Protein AF-A0A522F4Y1-F1 (afdb_monomer)

Structure (mmCIF, N/CA/C/O backbone):
data_AF-A0A522F4Y1-F1
#
_entry.id   AF-A0A522F4Y1-F1
#
loop_
_atom_site.group_PDB
_atom_site.id
_atom_site.type_symbol
_atom_site.label_atom_id
_atom_site.label_alt_id
_atom_site.label_comp_id
_atom_site.label_asym_id
_atom_site.label_entity_id
_atom_site.label_seq_id
_atom_site.pdbx_PDB_ins_code
_atom_site.Cartn_x
_atom_site.Cartn_y
_atom_site.Cartn_z
_atom_site.occupancy
_atom_site.B_iso_or_equiv
_atom_site.auth_seq_id
_atom_site.auth_comp_id
_atom_site.auth_asym_id
_atom_site.auth_atom_id
_atom_site.pdbx_PDB_model_num
ATOM 1 N N . MET A 1 1 ? -51.284 17.583 -14.876 1.00 43.84 1 MET A N 1
ATOM 2 C CA . MET A 1 1 ? -50.987 17.024 -13.543 1.00 43.84 1 MET A CA 1
ATOM 3 C C . MET A 1 1 ? -50.313 15.686 -13.760 1.00 43.84 1 MET A C 1
ATOM 5 O O . MET A 1 1 ? -50.975 14.769 -14.215 1.00 43.84 1 MET A O 1
ATOM 9 N N . SER A 1 2 ? -49.008 15.604 -13.528 1.00 35.22 2 SER A N 1
ATOM 10 C CA . SER A 1 2 ? -48.332 14.330 -13.301 1.00 35.22 2 SER A CA 1
ATOM 11 C C . SER A 1 2 ? -47.150 14.640 -12.398 1.00 35.22 2 SER A C 1
ATOM 13 O O . SER A 1 2 ? -46.183 15.268 -12.821 1.00 35.22 2 SER A O 1
ATOM 15 N N . GLN A 1 3 ? -47.329 14.324 -11.119 1.00 40.25 3 GLN A N 1
ATOM 16 C CA . GLN A 1 3 ? -46.279 14.353 -10.114 1.00 40.25 3 GLN A CA 1
ATOM 17 C C . GLN A 1 3 ? -45.211 13.348 -10.544 1.00 40.25 3 GLN A C 1
ATOM 19 O O . GLN A 1 3 ? -45.526 12.199 -10.845 1.00 40.25 3 GLN A O 1
ATOM 24 N N . SER A 1 4 ? -43.972 13.812 -10.640 1.00 35.78 4 SER A N 1
ATOM 25 C CA . SER A 1 4 ? -42.800 12.945 -10.675 1.00 35.78 4 SER A CA 1
ATOM 26 C C . SER A 1 4 ? -42.140 13.162 -9.326 1.00 35.78 4 SER A C 1
ATOM 28 O O . SER A 1 4 ? -41.614 14.242 -9.070 1.00 35.78 4 SER A O 1
ATOM 30 N N . ASP A 1 5 ? -42.312 12.189 -8.437 1.00 37.56 5 ASP A N 1
ATOM 31 C CA . ASP A 1 5 ? -41.647 12.136 -7.145 1.00 37.56 5 ASP A CA 1
ATOM 32 C C . ASP A 1 5 ? -40.134 12.085 -7.378 1.00 37.56 5 ASP A C 1
ATOM 34 O O . ASP A 1 5 ? -39.571 11.035 -7.694 1.00 37.56 5 ASP A O 1
ATOM 38 N N . ASP A 1 6 ? -39.475 13.232 -7.211 1.00 36.69 6 ASP A N 1
ATOM 39 C CA . ASP A 1 6 ? -38.041 13.303 -6.951 1.00 36.69 6 ASP A CA 1
ATOM 40 C C . ASP A 1 6 ? -37.792 12.699 -5.565 1.00 36.69 6 ASP A C 1
ATOM 42 O O . ASP A 1 6 ? -37.704 13.384 -4.542 1.00 36.69 6 ASP A O 1
ATOM 46 N N . ALA A 1 7 ? -37.703 11.370 -5.523 1.00 37.19 7 ALA A N 1
ATOM 47 C CA . ALA A 1 7 ? -37.107 10.665 -4.406 1.00 37.19 7 ALA A CA 1
ATOM 48 C C . ALA A 1 7 ? -35.625 11.059 -4.351 1.00 37.19 7 ALA A C 1
ATOM 50 O O . ALA A 1 7 ? -34.776 10.472 -5.022 1.00 37.19 7 ALA A O 1
ATOM 51 N N . LEU A 1 8 ? -35.335 12.089 -3.552 1.00 35.53 8 LEU A N 1
ATOM 52 C CA . LEU A 1 8 ? -34.005 12.432 -3.067 1.00 35.53 8 LEU A CA 1
ATOM 53 C C . LEU A 1 8 ? -33.331 11.151 -2.565 1.00 35.53 8 LEU A C 1
ATOM 55 O O . LEU A 1 8 ? -33.632 10.663 -1.474 1.00 35.53 8 LEU A O 1
ATOM 59 N N . GLN A 1 9 ? -32.427 10.593 -3.370 1.00 33.66 9 GLN A N 1
ATOM 60 C CA . GLN A 1 9 ? -31.512 9.567 -2.895 1.00 33.66 9 GLN A CA 1
ATOM 61 C C . GLN A 1 9 ? -30.752 10.167 -1.704 1.00 33.66 9 GLN A C 1
ATOM 63 O O . GLN A 1 9 ? -30.177 11.252 -1.845 1.00 33.66 9 GLN A O 1
ATOM 68 N N . PRO A 1 10 ? -30.762 9.527 -0.523 1.00 35.38 10 PRO A N 1
ATOM 69 C CA . PRO A 1 10 ? -30.027 10.048 0.613 1.00 35.38 10 PRO A CA 1
ATOM 70 C C . PRO A 1 10 ? -28.551 10.120 0.225 1.00 35.38 10 PRO A C 1
ATOM 72 O O . PRO A 1 10 ? -27.977 9.130 -0.229 1.00 35.38 10 PRO A O 1
ATOM 75 N N . LEU A 1 11 ? -27.951 11.305 0.380 1.00 35.19 11 LEU A N 1
ATOM 76 C CA . LEU A 1 11 ? -26.505 11.499 0.331 1.00 35.19 11 LEU A CA 1
ATOM 77 C C . LEU A 1 11 ? -25.875 10.447 1.248 1.00 35.19 11 LEU A C 1
ATOM 79 O O . LEU A 1 11 ? -25.948 10.565 2.470 1.00 35.19 11 LEU A O 1
ATOM 83 N N . CYS A 1 12 ? -25.320 9.387 0.661 1.00 41.12 12 CYS A N 1
ATOM 84 C CA . CYS A 1 12 ? -24.648 8.326 1.394 1.00 41.12 12 CYS A CA 1
ATOM 85 C C . CYS A 1 12 ? -23.428 8.950 2.081 1.00 41.12 12 CYS A C 1
ATOM 87 O O . CYS A 1 12 ? -22.376 9.123 1.466 1.00 41.12 12 CYS A O 1
ATOM 89 N N . VAL A 1 13 ? -23.582 9.348 3.345 1.00 57.53 13 VAL A N 1
ATOM 90 C CA . VAL A 1 13 ? -22.473 9.814 4.174 1.00 57.53 13 VAL A CA 1
ATOM 91 C C . VAL A 1 13 ? -21.488 8.658 4.262 1.00 57.53 13 VAL A C 1
ATOM 93 O O . VAL A 1 13 ? -21.850 7.557 4.673 1.00 57.53 13 VAL A O 1
ATOM 96 N N . HIS A 1 14 ? -20.254 8.886 3.818 1.00 75.81 14 HIS A N 1
ATOM 97 C CA . HIS A 1 14 ? -19.223 7.859 3.821 1.00 75.81 14 HIS A CA 1
ATOM 98 C C . HIS A 1 14 ? -19.056 7.340 5.263 1.00 75.81 14 HIS A C 1
ATOM 100 O O . HIS A 1 14 ? -18.783 8.141 6.162 1.00 75.81 14 HIS A O 1
ATOM 106 N N . PRO A 1 15 ? -19.162 6.021 5.526 1.00 85.00 15 PRO A N 1
ATOM 107 C CA . PRO A 1 15 ? -19.207 5.455 6.884 1.00 85.00 15 PRO A CA 1
ATOM 108 C C . PRO A 1 15 ? -17.856 5.502 7.606 1.00 85.00 15 PRO A C 1
ATOM 110 O O . PRO A 1 15 ? -17.638 4.798 8.582 1.00 85.00 15 PRO A O 1
ATOM 113 N N . LEU A 1 16 ? -16.920 6.319 7.124 1.00 90.75 16 LEU A N 1
ATOM 114 C CA . LEU A 1 16 ? -15.642 6.611 7.763 1.00 90.75 16 LEU A CA 1
ATOM 115 C C . LEU A 1 16 ? -15.491 8.114 8.061 1.00 90.75 16 LEU A C 1
ATOM 117 O O . LEU A 1 16 ? -14.506 8.498 8.678 1.00 90.75 16 LEU A O 1
ATOM 121 N N . GLU A 1 17 ? -16.458 8.973 7.710 1.00 89.44 17 GLU A N 1
ATOM 122 C CA . GLU A 1 17 ? -16.411 10.409 8.048 1.00 89.44 17 GLU A CA 1
ATOM 123 C C . GLU A 1 17 ? -16.457 10.641 9.558 1.00 89.44 17 GLU A C 1
ATOM 125 O O . GLU A 1 17 ? -15.714 11.461 10.095 1.00 89.44 17 GLU A O 1
ATOM 130 N N . LYS A 1 18 ? -17.261 9.852 10.279 1.00 88.94 18 LYS A N 1
ATOM 131 C CA . LYS A 1 18 ? -17.268 9.884 11.746 1.00 88.94 18 LYS A CA 1
ATOM 132 C C . LYS A 1 18 ? -15.909 9.458 12.320 1.00 88.94 18 LYS A C 1
ATOM 134 O O . LYS A 1 18 ? -15.453 10.062 13.289 1.00 88.94 18 LYS A O 1
ATOM 139 N N . LEU A 1 19 ? -15.242 8.471 11.708 1.00 91.44 19 LEU A N 1
ATOM 140 C CA . LEU A 1 19 ? -13.884 8.071 12.094 1.00 91.44 19 LEU A CA 1
ATOM 141 C C . LEU A 1 19 ? -12.878 9.198 11.837 1.00 91.44 19 LEU A C 1
ATOM 143 O O . LEU A 1 19 ? -12.064 9.480 12.709 1.00 91.44 19 LEU A O 1
ATOM 147 N N . ILE A 1 20 ? -12.964 9.888 10.694 1.00 91.12 20 ILE A N 1
ATOM 148 C CA . ILE A 1 20 ? -12.137 11.071 10.413 1.00 91.12 20 ILE A CA 1
ATOM 149 C C . ILE A 1 20 ? -12.338 12.135 11.497 1.00 91.12 20 ILE A C 1
ATOM 151 O O . ILE A 1 20 ? -11.355 12.706 11.967 1.00 91.12 20 ILE A O 1
ATOM 155 N N . GLY A 1 21 ? -13.580 12.379 11.923 1.00 88.62 21 GLY A N 1
ATOM 156 C CA . GLY A 1 21 ? -13.890 13.275 13.038 1.00 88.62 21 GLY A CA 1
ATOM 157 C C . GLY A 1 21 ? -13.170 12.873 14.327 1.00 88.62 21 GLY A C 1
ATOM 158 O O . GLY A 1 21 ? -12.423 13.680 14.877 1.00 88.62 21 GLY A O 1
ATOM 159 N N . LYS A 1 22 ? -13.311 11.610 14.763 1.00 89.00 22 LYS A N 1
ATOM 160 C CA . LYS A 1 22 ? -12.624 11.085 15.962 1.00 89.00 22 LYS A CA 1
ATOM 161 C C . LYS A 1 22 ? -11.097 11.228 15.847 1.00 89.00 22 LYS A C 1
ATOM 163 O O . LYS A 1 22 ? -10.458 11.792 16.731 1.00 89.00 22 LYS A O 1
ATOM 168 N N . LEU A 1 23 ? -10.519 10.824 14.717 1.00 89.19 23 LEU A N 1
ATOM 169 C CA . LEU A 1 23 ? -9.078 10.918 14.459 1.00 89.19 23 LEU A CA 1
ATOM 170 C C . LEU A 1 23 ? -8.562 12.361 14.384 1.00 89.19 23 LEU A C 1
ATOM 172 O O . LEU A 1 23 ? -7.419 12.623 14.740 1.00 89.19 23 LEU A O 1
ATOM 176 N N . SER A 1 24 ? -9.388 13.311 13.947 1.00 86.75 24 SER A N 1
ATOM 177 C CA . SER A 1 24 ? -8.996 14.724 13.907 1.00 86.75 24 SER A CA 1
ATOM 178 C C . SER A 1 24 ? -8.828 15.296 15.314 1.00 86.75 24 SER A C 1
ATOM 180 O O . SER A 1 24 ? -7.915 16.086 15.527 1.00 86.75 24 SER A O 1
ATOM 182 N N . THR A 1 25 ? -9.637 14.839 16.278 1.00 85.06 25 THR A N 1
ATOM 183 C CA . THR A 1 25 ? -9.520 15.240 17.693 1.00 85.06 25 THR A CA 1
ATOM 184 C C . THR A 1 25 ? -8.334 14.600 18.412 1.00 85.06 25 THR A C 1
ATOM 186 O O . THR A 1 25 ? -7.882 15.122 19.425 1.00 85.06 25 THR A O 1
ATOM 189 N N . TYR A 1 26 ? -7.776 13.504 17.878 1.00 80.00 26 TYR A N 1
ATOM 190 C CA . TYR A 1 26 ? -6.576 12.878 18.443 1.00 80.00 26 TYR A CA 1
ATOM 191 C C . TYR A 1 26 ? -5.379 13.842 18.462 1.00 80.00 26 TYR A C 1
ATOM 193 O O . TYR A 1 26 ? -4.551 13.778 19.365 1.00 80.00 26 TYR A O 1
ATOM 201 N N . LYS A 1 27 ? -5.322 14.78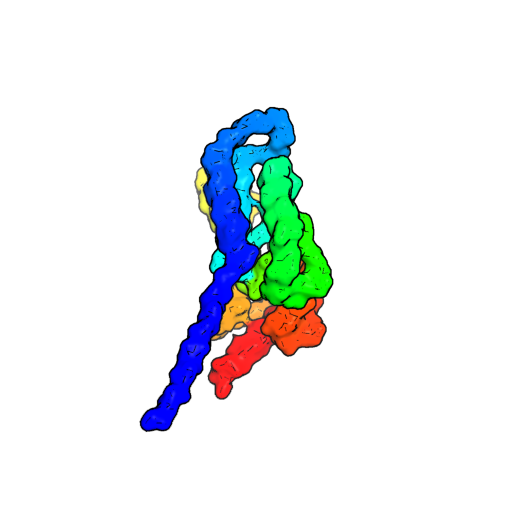8 17.513 1.00 68.38 27 LYS A N 1
ATOM 202 C CA . LYS A 1 27 ? -4.268 15.813 17.440 1.00 68.38 27 LYS A CA 1
ATOM 203 C C . LYS A 1 27 ? -4.227 16.740 18.656 1.00 68.38 27 LYS A C 1
ATOM 205 O O . LYS A 1 27 ? -3.185 17.332 18.922 1.00 68.38 27 LYS A O 1
ATOM 210 N N . ASP A 1 28 ? -5.343 16.850 19.372 1.00 67.69 28 ASP A N 1
ATOM 211 C CA . ASP A 1 28 ? -5.504 17.732 20.526 1.00 67.69 28 ASP A CA 1
ATOM 212 C C . ASP A 1 28 ? -5.262 17.005 21.861 1.00 67.69 28 ASP A C 1
ATOM 214 O O . ASP A 1 28 ? -5.296 17.625 22.926 1.00 67.69 28 ASP A O 1
ATOM 218 N N . ILE A 1 29 ? -5.022 15.688 21.829 1.00 65.69 29 ILE A N 1
ATOM 219 C CA . ILE A 1 29 ? -4.767 14.888 23.027 1.00 65.69 29 ILE A CA 1
ATOM 220 C C . ILE A 1 29 ? -3.279 15.023 23.379 1.00 65.69 29 ILE A C 1
ATOM 222 O O . ILE A 1 29 ? -2.429 14.631 22.578 1.00 65.69 29 ILE A O 1
ATOM 226 N N . PRO A 1 30 ? -2.925 15.575 24.556 1.00 58.28 30 PRO A N 1
ATOM 227 C CA . PRO A 1 30 ? -1.535 15.650 24.973 1.00 58.28 30 PRO A CA 1
ATOM 228 C C . PRO A 1 30 ? -0.982 14.236 25.137 1.00 58.28 30 PRO A C 1
ATOM 230 O O . PRO A 1 30 ? -1.496 13.458 25.941 1.00 58.28 30 PRO A O 1
ATOM 233 N N . ASP A 1 31 ? 0.068 13.942 24.375 1.00 58.78 31 ASP A N 1
ATOM 234 C CA . ASP A 1 31 ? 0.790 12.677 24.409 1.00 58.78 31 ASP A CA 1
ATOM 235 C C . ASP A 1 31 ? 1.443 12.507 25.791 1.00 58.78 31 ASP A C 1
ATOM 237 O O . ASP A 1 31 ? 2.449 13.144 26.117 1.00 58.78 31 ASP A O 1
ATOM 241 N N . LYS A 1 32 ? 0.760 11.779 26.679 1.00 52.09 32 LYS A N 1
ATOM 242 C CA . LYS A 1 32 ? 1.086 11.686 28.110 1.00 52.09 32 LYS A CA 1
ATOM 243 C C . LYS A 1 32 ? 1.350 10.263 28.588 1.00 52.09 32 LYS A C 1
ATOM 245 O O . LYS A 1 32 ? 1.448 10.060 29.798 1.00 52.09 32 LYS A O 1
ATOM 250 N N . ASP A 1 33 ? 1.534 9.310 27.681 1.00 50.53 33 ASP A N 1
ATOM 251 C CA . ASP A 1 33 ? 1.750 7.921 28.069 1.00 50.53 33 ASP A CA 1
ATOM 252 C C . ASP A 1 33 ? 3.234 7.536 28.000 1.00 50.53 33 ASP A C 1
ATOM 254 O O . ASP A 1 33 ? 3.894 7.554 26.967 1.00 50.53 33 ASP A O 1
ATOM 258 N N . ALA A 1 34 ? 3.783 7.172 29.160 1.00 42.31 34 ALA A N 1
ATOM 259 C CA . ALA A 1 34 ? 5.195 6.858 29.386 1.00 42.31 34 ALA A CA 1
ATOM 260 C C . ALA A 1 34 ? 5.650 5.491 28.813 1.00 42.31 34 ALA A C 1
ATOM 262 O O . ALA A 1 34 ? 6.658 4.944 29.263 1.00 42.31 34 ALA A O 1
ATOM 263 N N . TYR A 1 35 ? 4.912 4.921 27.852 1.00 48.81 35 TYR A N 1
ATOM 264 C CA . TYR A 1 35 ? 5.079 3.540 27.374 1.00 48.81 35 TYR A CA 1
ATOM 265 C C . TYR A 1 35 ? 4.871 3.369 25.859 1.00 48.81 35 TYR A C 1
ATOM 267 O O . TYR A 1 35 ? 4.397 2.325 25.416 1.00 48.81 35 TYR A O 1
ATOM 275 N N . GLU A 1 36 ? 5.221 4.362 25.044 1.00 62.91 36 GLU A N 1
ATOM 276 C CA . GLU A 1 36 ? 4.967 4.292 23.601 1.00 62.91 36 GLU A CA 1
ATOM 277 C C . GLU A 1 36 ? 6.219 3.910 22.795 1.00 62.91 36 GLU A C 1
ATOM 279 O O . GLU A 1 36 ? 7.306 4.454 22.991 1.00 62.91 36 GLU A O 1
ATOM 284 N N . GLN A 1 37 ? 6.071 2.947 21.875 1.00 72.00 37 GLN A N 1
ATOM 285 C CA . GLN A 1 37 ? 7.149 2.509 20.971 1.00 72.00 37 GLN A CA 1
ATOM 286 C C . GLN A 1 37 ? 7.458 3.539 19.873 1.00 72.00 37 GLN A C 1
ATOM 288 O O . GLN A 1 37 ? 8.517 3.475 19.246 1.00 72.00 37 GLN A O 1
ATOM 293 N N . PHE A 1 38 ? 6.538 4.477 19.638 1.00 80.00 38 PHE A N 1
ATOM 294 C CA . PHE A 1 38 ? 6.603 5.489 18.589 1.00 80.00 38 PHE A CA 1
ATOM 295 C C . PHE A 1 38 ? 6.436 6.882 19.185 1.00 80.00 38 PHE A C 1
ATOM 297 O O . PHE A 1 38 ? 5.700 7.057 20.150 1.00 80.00 38 PHE A O 1
ATOM 304 N N . ILE A 1 39 ? 7.090 7.880 18.592 1.00 83.12 39 ILE A N 1
ATOM 305 C CA . ILE A 1 39 ? 6.977 9.272 19.044 1.00 83.12 39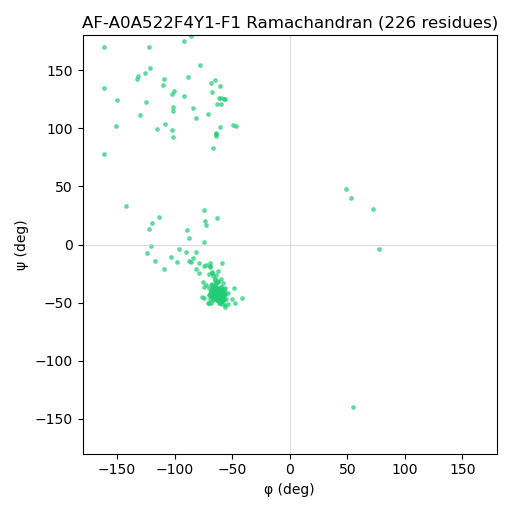 ILE A CA 1
ATOM 306 C C . ILE A 1 39 ? 5.669 9.916 18.557 1.00 83.12 39 ILE A C 1
ATOM 308 O O . ILE A 1 39 ? 5.169 9.567 17.484 1.00 83.12 39 ILE A O 1
ATOM 312 N N . ALA A 1 40 ? 5.181 10.935 19.276 1.00 82.62 40 ALA A N 1
ATOM 313 C CA . ALA A 1 40 ? 3.994 11.729 18.930 1.00 82.62 40 ALA A CA 1
ATOM 314 C C . ALA A 1 40 ? 3.895 12.081 17.435 1.00 82.62 40 ALA A C 1
ATOM 316 O O . ALA A 1 40 ? 2.853 11.936 16.797 1.00 82.62 40 ALA A O 1
ATOM 317 N N . GLN A 1 41 ? 5.006 12.534 16.845 1.00 85.50 41 GLN A N 1
ATOM 318 C CA . GLN A 1 41 ? 5.026 12.963 15.449 1.00 85.50 41 GLN A CA 1
ATOM 319 C C . GLN A 1 41 ? 4.765 11.807 14.473 1.00 85.50 41 GLN A C 1
ATOM 321 O O . GLN A 1 41 ? 4.083 12.005 13.468 1.00 85.50 41 GLN A O 1
ATOM 326 N N . ASP A 1 42 ? 5.271 10.607 14.761 1.00 85.88 42 ASP A N 1
ATOM 327 C CA . ASP A 1 42 ? 5.041 9.421 13.931 1.00 85.88 42 ASP A CA 1
ATOM 328 C C . ASP A 1 42 ? 3.567 9.012 13.978 1.00 85.88 42 ASP A C 1
ATOM 330 O O . ASP A 1 42 ? 2.966 8.718 12.943 1.00 85.88 42 ASP A O 1
ATOM 334 N N . LYS A 1 43 ? 2.957 9.105 15.162 1.00 87.31 43 LYS A N 1
ATOM 335 C CA . LYS A 1 43 ? 1.526 8.875 15.384 1.00 87.31 43 LYS A CA 1
ATOM 336 C C . LYS A 1 43 ? 0.655 9.848 14.601 1.00 87.31 43 LYS A C 1
ATOM 338 O O . LYS A 1 43 ? -0.221 9.422 13.849 1.00 87.31 43 LYS A O 1
ATOM 343 N N . LEU A 1 44 ? 0.942 11.145 14.696 1.00 88.81 44 LEU A N 1
ATOM 344 C CA . LEU A 1 44 ? 0.237 12.178 13.932 1.00 88.81 44 LEU A CA 1
ATOM 345 C C . LEU A 1 44 ? 0.370 11.958 12.421 1.00 88.81 44 LEU A C 1
ATOM 347 O O . LEU A 1 44 ? -0.618 12.058 11.693 1.00 88.81 44 LEU A O 1
ATOM 351 N N . ASN A 1 45 ? 1.567 11.600 11.952 1.00 89.50 45 ASN A N 1
ATOM 352 C CA . ASN A 1 45 ? 1.812 11.305 10.542 1.00 89.50 45 ASN A CA 1
ATOM 353 C C . ASN A 1 45 ? 1.010 10.082 10.065 1.00 89.50 45 ASN A C 1
ATOM 355 O O . ASN A 1 45 ? 0.421 10.128 8.982 1.00 89.50 45 ASN A O 1
ATOM 359 N N . ALA A 1 46 ? 0.961 9.009 10.857 1.00 91.00 46 ALA A N 1
ATOM 360 C CA . ALA A 1 46 ? 0.209 7.800 10.529 1.00 91.00 46 ALA A CA 1
ATOM 361 C C . ALA A 1 46 ? -1.307 8.060 10.516 1.00 91.00 46 ALA A C 1
ATOM 363 O O . ALA A 1 46 ? -2.001 7.626 9.595 1.00 91.00 46 ALA A O 1
ATOM 364 N N . VAL A 1 47 ? -1.821 8.840 11.474 1.00 91.94 47 VAL A N 1
ATOM 365 C CA . VAL A 1 47 ? -3.227 9.278 11.502 1.00 91.94 47 VAL A CA 1
ATOM 366 C C . VAL A 1 47 ? -3.564 10.129 10.278 1.00 91.94 47 VAL A C 1
ATOM 368 O O . VAL A 1 47 ? -4.576 9.888 9.619 1.00 91.94 47 VAL A O 1
ATOM 371 N N . ASP A 1 48 ? -2.703 11.078 9.907 1.00 91.31 48 ASP A N 1
ATOM 372 C CA . ASP A 1 48 ? -2.903 11.889 8.704 1.00 91.31 48 ASP A CA 1
ATOM 373 C C . ASP A 1 48 ? -2.904 11.039 7.431 1.00 91.31 48 ASP A C 1
ATOM 375 O O . ASP A 1 48 ? -3.708 11.278 6.526 1.00 91.31 48 ASP A O 1
ATOM 379 N N . ARG A 1 49 ? -2.046 10.018 7.352 1.00 90.50 49 ARG A N 1
ATOM 380 C CA . ARG A 1 49 ? -2.051 9.056 6.243 1.00 90.50 49 ARG A CA 1
ATOM 381 C C . ARG A 1 49 ? -3.314 8.201 6.230 1.00 90.50 49 ARG A C 1
ATOM 383 O O . ARG A 1 49 ? -3.870 8.006 5.151 1.00 90.50 49 ARG A O 1
ATOM 390 N N . LEU A 1 50 ? -3.817 7.764 7.385 1.00 93.12 50 LEU A N 1
ATOM 391 C CA . LEU A 1 50 ? -5.093 7.053 7.488 1.00 93.12 50 LEU A CA 1
ATOM 392 C C . LEU A 1 50 ? -6.251 7.927 6.991 1.00 93.12 50 LEU A C 1
ATOM 394 O O . LEU A 1 50 ? -6.988 7.510 6.100 1.00 93.12 50 LEU A O 1
ATOM 398 N N . ILE A 1 51 ? -6.365 9.169 7.473 1.00 91.88 51 ILE A N 1
ATOM 399 C CA . ILE A 1 51 ? -7.386 10.128 7.018 1.00 91.88 51 ILE A CA 1
ATOM 400 C C . ILE A 1 51 ? -7.274 10.363 5.506 1.00 91.88 51 ILE A C 1
ATOM 402 O O . ILE A 1 51 ? -8.284 10.365 4.798 1.00 91.88 51 ILE A O 1
ATOM 406 N N . ARG A 1 52 ? -6.054 10.534 4.982 1.00 89.81 52 ARG A N 1
ATOM 407 C CA . ARG A 1 52 ? -5.827 10.674 3.537 1.00 89.81 52 ARG A CA 1
ATOM 408 C C . ARG A 1 52 ? -6.230 9.424 2.768 1.00 89.81 52 ARG A C 1
ATOM 410 O O . ARG A 1 52 ? -6.810 9.583 1.708 1.00 89.81 52 ARG A O 1
ATOM 417 N N . SER A 1 53 ? -5.966 8.222 3.274 1.00 88.88 53 SER A N 1
ATOM 418 C CA . SER A 1 53 ? -6.370 6.958 2.637 1.00 88.88 53 SER A CA 1
ATOM 419 C C . SER A 1 53 ? -7.887 6.782 2.598 1.00 88.88 53 SER A C 1
ATOM 421 O O . SER A 1 53 ? -8.424 6.294 1.606 1.00 88.88 53 SER A O 1
ATOM 423 N N . ILE A 1 54 ? -8.590 7.251 3.635 1.00 90.81 54 ILE A N 1
ATOM 424 C CA . ILE A 1 54 ? -10.057 7.276 3.669 1.00 90.81 54 ILE A CA 1
ATOM 425 C C . ILE A 1 54 ? -10.604 8.258 2.622 1.00 90.81 54 ILE A C 1
ATOM 427 O O . ILE A 1 54 ? -11.498 7.911 1.856 1.00 90.81 54 ILE A O 1
ATOM 431 N N . ARG A 1 55 ? -10.057 9.479 2.561 1.00 88.06 55 ARG A N 1
ATOM 432 C CA . ARG A 1 55 ? -10.524 10.530 1.635 1.00 88.06 55 ARG A CA 1
ATOM 433 C C . ARG A 1 55 ? -10.090 10.308 0.189 1.00 88.06 55 ARG A C 1
ATOM 435 O O . ARG A 1 55 ? -10.780 10.717 -0.739 1.00 88.06 55 ARG A O 1
ATOM 442 N N . ASN A 1 56 ? -8.923 9.709 -0.006 1.00 83.56 56 ASN A N 1
ATOM 443 C CA . ASN A 1 56 ? -8.289 9.507 -1.294 1.00 83.56 56 ASN A CA 1
ATOM 444 C C . ASN A 1 56 ? -7.852 8.048 -1.441 1.00 83.56 56 ASN A C 1
ATOM 446 O O . ASN A 1 56 ? -6.877 7.587 -0.837 1.00 83.56 56 ASN A O 1
ATOM 450 N N . LYS A 1 57 ? -8.535 7.349 -2.348 1.00 79.50 57 LYS A N 1
ATOM 451 C CA . LYS A 1 57 ? -8.310 5.934 -2.641 1.00 79.50 57 LYS A CA 1
ATOM 452 C C . LYS A 1 57 ? -6.887 5.626 -3.113 1.00 79.50 57 LYS A C 1
ATOM 454 O O . LYS A 1 57 ? -6.487 4.476 -3.012 1.00 79.50 57 LYS A O 1
ATOM 459 N N . SER A 1 58 ? -6.078 6.605 -3.526 1.00 79.88 58 SER A N 1
ATOM 460 C CA . SER A 1 58 ? -4.685 6.372 -3.936 1.00 79.88 58 SER A CA 1
ATOM 461 C C . SER A 1 58 ? -3.655 6.370 -2.797 1.00 79.88 58 SER A C 1
ATOM 463 O O . SER A 1 58 ? -2.540 5.893 -2.996 1.00 79.88 58 SER A O 1
ATOM 465 N N . ALA A 1 59 ? -3.987 6.855 -1.594 1.00 84.50 59 ALA A N 1
ATOM 466 C CA . ALA A 1 59 ? -2.989 7.032 -0.529 1.00 84.50 59 ALA A CA 1
ATOM 467 C C . ALA A 1 59 ? -2.691 5.727 0.235 1.00 84.50 59 ALA A C 1
ATOM 469 O O . ALA A 1 59 ? -3.528 5.240 0.985 1.00 84.50 59 ALA A O 1
ATOM 470 N N . LEU A 1 60 ? -1.511 5.139 0.051 1.00 88.88 60 LEU A N 1
ATOM 471 C CA . LEU A 1 60 ? -1.107 3.906 0.739 1.00 88.88 60 LEU A CA 1
ATOM 472 C C . LEU A 1 60 ? -0.896 4.114 2.244 1.00 88.88 60 LEU A C 1
ATOM 474 O O . LEU A 1 60 ? -0.266 5.088 2.649 1.00 88.88 60 LEU A O 1
ATOM 478 N N . ILE A 1 61 ? -1.353 3.140 3.034 1.00 90.38 61 ILE A N 1
ATOM 479 C CA . ILE A 1 61 ? -0.931 2.945 4.425 1.00 90.38 61 ILE A CA 1
ATOM 480 C C . ILE A 1 61 ? 0.079 1.797 4.429 1.00 90.38 61 ILE A C 1
ATOM 482 O O . ILE A 1 61 ? -0.269 0.673 4.047 1.00 90.38 61 ILE A O 1
ATOM 486 N N . ASP A 1 62 ? 1.334 2.090 4.773 1.00 86.94 62 ASP A N 1
ATOM 487 C CA . ASP A 1 62 ? 2.417 1.105 4.745 1.00 86.94 62 ASP A CA 1
ATOM 488 C C . ASP A 1 62 ? 2.498 0.278 6.046 1.00 86.94 62 ASP A C 1
ATOM 490 O O . ASP A 1 62 ? 1.695 0.434 6.965 1.00 86.94 62 ASP A O 1
ATOM 494 N N . GLY A 1 63 ? 3.444 -0.664 6.117 1.00 87.56 63 GLY A N 1
ATOM 495 C CA . GLY A 1 63 ? 3.596 -1.529 7.291 1.00 87.56 63 GLY A CA 1
ATOM 496 C C . GLY A 1 63 ? 4.042 -0.790 8.558 1.00 87.56 63 GLY A C 1
ATOM 497 O O . GLY A 1 63 ? 3.711 -1.229 9.656 1.00 87.56 63 GLY A O 1
ATOM 498 N N . GLN A 1 64 ? 4.763 0.327 8.421 1.00 89.12 64 GLN A N 1
ATOM 499 C CA . GLN A 1 64 ? 5.158 1.155 9.558 1.00 89.12 64 GLN A CA 1
ATOM 500 C C . GLN A 1 64 ? 3.956 1.949 10.066 1.00 89.12 64 GLN A C 1
ATOM 502 O O . GLN A 1 64 ? 3.688 1.928 11.263 1.00 89.12 64 GLN A O 1
ATOM 507 N N . ASP A 1 65 ? 3.192 2.569 9.162 1.00 91.19 65 ASP A N 1
ATOM 508 C CA . ASP A 1 65 ? 1.932 3.229 9.509 1.00 91.19 65 ASP A CA 1
ATOM 509 C C . ASP A 1 65 ? 0.982 2.244 10.197 1.00 91.19 65 ASP A C 1
ATOM 511 O O . ASP A 1 65 ? 0.378 2.565 11.214 1.00 91.19 65 ASP A O 1
ATOM 515 N N . CYS A 1 66 ? 0.896 1.015 9.684 1.00 92.19 66 CYS A N 1
ATOM 516 C CA . CYS A 1 66 ? 0.102 -0.052 10.279 1.00 92.19 66 CYS A CA 1
ATOM 517 C C . CYS A 1 66 ? 0.539 -0.370 11.716 1.00 92.19 66 CYS A C 1
ATOM 519 O O . CYS A 1 66 ? -0.302 -0.426 12.611 1.00 92.19 66 CYS A O 1
ATOM 521 N N . ALA A 1 67 ? 1.843 -0.526 11.964 1.00 90.62 67 ALA A N 1
ATOM 522 C CA . ALA A 1 67 ? 2.362 -0.772 13.309 1.00 90.62 67 ALA A CA 1
ATOM 523 C C . ALA A 1 67 ? 2.046 0.386 14.271 1.00 90.62 67 ALA A C 1
ATOM 525 O O . ALA A 1 67 ? 1.618 0.140 15.394 1.00 90.62 67 ALA A O 1
ATOM 526 N N . ILE A 1 68 ? 2.185 1.633 13.809 1.00 91.75 68 ILE A N 1
ATOM 527 C CA . ILE A 1 68 ? 1.881 2.839 14.592 1.00 91.75 68 ILE A CA 1
ATOM 528 C C . ILE A 1 68 ? 0.383 2.930 14.915 1.00 91.75 68 ILE A C 1
ATOM 530 O O . ILE A 1 68 ? 0.003 3.218 16.045 1.00 91.75 68 ILE A O 1
ATOM 534 N N . LEU A 1 69 ? -0.487 2.669 13.936 1.00 93.00 69 LEU A N 1
ATOM 535 C CA . LEU A 1 69 ? -1.943 2.709 14.120 1.00 93.00 69 LEU A CA 1
ATOM 536 C C . LEU A 1 69 ? -2.454 1.559 15.006 1.00 93.00 69 LEU A C 1
ATOM 538 O O . LEU A 1 69 ? -3.549 1.655 15.555 1.00 93.00 69 LEU A O 1
ATOM 542 N N . ASN A 1 70 ? -1.664 0.493 15.163 1.00 92.56 70 ASN A N 1
ATOM 543 C CA . ASN A 1 70 ? -1.914 -0.614 16.088 1.00 92.56 70 ASN A CA 1
ATOM 544 C C . ASN A 1 70 ? -1.323 -0.390 17.493 1.00 92.56 70 ASN A C 1
ATOM 546 O O . ASN A 1 70 ? -1.292 -1.328 18.295 1.00 92.56 70 ASN A O 1
ATOM 550 N N . ASP A 1 71 ? -0.888 0.828 17.812 1.00 88.44 71 ASP A N 1
ATOM 551 C CA . ASP A 1 71 ? -0.275 1.158 19.094 1.00 88.44 71 ASP A CA 1
ATOM 552 C C . ASP A 1 71 ? -1.171 2.057 19.966 1.00 88.44 71 ASP A C 1
ATOM 554 O O . ASP A 1 71 ? -1.782 3.026 19.501 1.00 88.44 71 ASP A O 1
ATOM 558 N N . GLY A 1 72 ? -1.228 1.732 21.260 1.00 86.19 72 GLY A N 1
ATOM 559 C CA . GLY A 1 72 ? -1.827 2.568 22.304 1.00 86.19 72 GLY A CA 1
ATOM 560 C C . GLY A 1 72 ? -3.280 3.005 22.069 1.00 86.19 72 GLY A C 1
ATOM 561 O O . GLY A 1 72 ? -4.137 2.237 21.621 1.00 86.19 72 GLY A O 1
ATOM 562 N N . LEU A 1 73 ? -3.562 4.265 22.414 1.00 86.56 73 LEU A N 1
ATOM 563 C CA . LEU A 1 73 ? -4.904 4.856 22.382 1.00 86.56 73 LEU A CA 1
ATOM 564 C C . LEU A 1 73 ? -5.500 4.939 20.968 1.00 86.56 73 LEU A C 1
ATOM 566 O O . LEU A 1 73 ? -6.712 4.795 20.811 1.00 86.56 73 LEU A O 1
ATOM 570 N N . ILE A 1 74 ? -4.668 5.147 19.939 1.00 89.81 74 ILE A N 1
ATOM 571 C CA . ILE A 1 74 ? -5.129 5.230 18.542 1.00 89.81 74 ILE A CA 1
ATOM 572 C C . ILE A 1 74 ? -5.811 3.928 18.142 1.00 89.81 74 ILE A C 1
ATOM 574 O O . ILE A 1 74 ? -6.919 3.954 17.605 1.00 89.81 74 ILE A O 1
ATOM 578 N N . LYS A 1 75 ? -5.169 2.794 18.444 1.00 92.56 75 LYS A N 1
ATOM 579 C CA . LYS A 1 75 ? -5.724 1.475 18.153 1.00 92.56 75 LYS A CA 1
ATOM 580 C C . LYS A 1 75 ? -7.097 1.306 18.784 1.00 92.56 75 LYS A C 1
ATOM 582 O O . LYS A 1 75 ? -8.041 0.961 18.082 1.00 92.56 75 LYS A O 1
ATOM 587 N N . LEU A 1 76 ? -7.210 1.582 20.085 1.00 91.12 76 LEU A N 1
ATOM 588 C CA . LEU A 1 76 ? -8.472 1.445 20.815 1.00 91.12 76 LEU A CA 1
ATOM 589 C C . LEU A 1 76 ? -9.565 2.320 20.195 1.00 91.12 76 LEU A C 1
ATOM 591 O O . LEU A 1 76 ? -10.657 1.837 19.921 1.00 91.12 76 LEU A O 1
ATOM 595 N N . MET A 1 77 ? -9.245 3.575 19.873 1.00 91.75 77 MET A N 1
ATOM 596 C CA . MET A 1 77 ? -10.185 4.503 19.244 1.00 91.75 77 MET A CA 1
ATOM 597 C C . MET A 1 77 ? -10.689 4.003 17.881 1.00 91.75 77 MET A C 1
ATOM 599 O O . MET A 1 77 ? -11.879 4.132 17.577 1.00 91.75 77 MET A O 1
ATOM 603 N N . ILE A 1 78 ? -9.798 3.442 17.057 1.00 94.38 78 ILE A N 1
ATOM 604 C CA . ILE A 1 78 ? -10.161 2.869 15.758 1.00 94.38 78 ILE A CA 1
ATOM 605 C C . ILE A 1 78 ? -11.000 1.603 15.961 1.00 94.38 78 ILE A C 1
ATOM 607 O O . ILE A 1 78 ? -12.070 1.494 15.373 1.00 94.38 78 ILE A O 1
ATOM 611 N N . GLU A 1 79 ? -10.561 0.658 16.792 1.00 96.06 79 GLU A N 1
ATOM 612 C CA . GLU A 1 79 ? -11.256 -0.620 17.008 1.00 96.06 79 GLU A CA 1
ATOM 613 C C . GLU A 1 79 ? -12.634 -0.439 17.665 1.00 96.06 79 GLU A C 1
ATOM 615 O O . GLU A 1 79 ? -13.583 -1.135 17.303 1.00 96.06 79 GLU A O 1
ATOM 620 N N . ASP A 1 80 ? -12.793 0.529 18.569 1.00 94.81 80 ASP A N 1
ATOM 621 C CA . ASP A 1 80 ? -14.094 0.910 19.131 1.00 94.81 80 ASP A CA 1
ATOM 622 C C . ASP A 1 80 ? -15.043 1.388 18.033 1.00 94.81 80 ASP A C 1
ATOM 624 O O . ASP A 1 80 ? -16.160 0.885 17.907 1.00 94.81 80 ASP A O 1
ATOM 628 N N . TYR A 1 81 ? -14.572 2.292 17.170 1.00 95.12 81 TYR A N 1
ATOM 629 C CA . TYR A 1 81 ? -15.352 2.755 16.028 1.00 95.12 81 TYR A CA 1
ATOM 630 C C . TYR A 1 81 ? -15.737 1.609 15.084 1.00 95.12 81 TYR A C 1
ATOM 632 O O . TYR A 1 81 ? -16.884 1.525 14.640 1.00 95.12 81 TYR A O 1
ATOM 640 N N . LEU A 1 82 ? -14.784 0.733 14.765 1.00 95.69 82 LEU A N 1
ATOM 641 C CA . LEU A 1 82 ? -15.003 -0.396 13.868 1.00 95.69 82 LEU A CA 1
ATOM 642 C C . LEU A 1 82 ? -16.084 -1.333 14.413 1.00 95.69 82 LEU A C 1
ATOM 644 O O . LEU A 1 82 ? -17.002 -1.692 13.679 1.00 95.69 82 LEU A O 1
ATOM 648 N N . ARG A 1 83 ? -16.030 -1.662 15.710 1.00 94.75 83 ARG A N 1
ATOM 649 C CA . ARG A 1 83 ? -17.036 -2.498 16.383 1.00 94.75 83 ARG A CA 1
ATOM 650 C C . ARG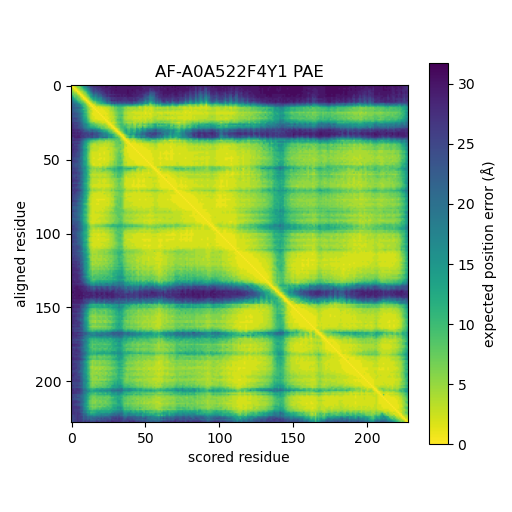 A 1 83 ? -18.422 -1.858 16.391 1.00 94.75 83 ARG A C 1
ATOM 652 O O . ARG A 1 83 ? -19.399 -2.548 16.116 1.00 94.75 83 ARG A O 1
ATOM 659 N N . GLU A 1 84 ? -18.509 -0.554 16.648 1.00 94.00 84 GLU A N 1
ATOM 660 C CA . GLU A 1 84 ? -19.774 0.198 16.659 1.00 94.00 84 GLU A CA 1
ATOM 661 C C . GLU A 1 84 ? -20.453 0.258 15.280 1.00 94.00 84 GLU A C 1
ATOM 663 O O . GLU A 1 84 ? -21.677 0.339 15.205 1.00 94.00 84 GLU A O 1
ATOM 668 N N . ASN A 1 85 ? -19.680 0.218 14.188 1.00 93.38 85 ASN A N 1
ATOM 669 C CA . ASN A 1 85 ? -20.173 0.481 12.830 1.00 93.38 85 ASN A CA 1
ATOM 670 C C . ASN A 1 85 ? -19.997 -0.721 11.877 1.00 93.38 85 ASN A C 1
ATOM 672 O O . ASN A 1 85 ? -20.052 -0.554 10.657 1.00 93.38 85 ASN A O 1
ATOM 676 N N . GLN A 1 86 ? -19.805 -1.939 12.404 1.00 91.25 86 GLN A N 1
ATOM 677 C CA . GLN A 1 86 ? -19.534 -3.148 11.607 1.00 91.25 86 GLN A CA 1
ATOM 678 C C . GLN A 1 86 ? -20.475 -3.344 10.401 1.00 91.25 86 GLN A C 1
ATOM 680 O O . GLN A 1 86 ? -19.957 -3.541 9.299 1.00 91.25 86 GLN A O 1
ATOM 685 N N . PRO A 1 87 ? -21.818 -3.272 10.541 1.00 90.06 87 PRO A N 1
ATOM 686 C CA . PRO A 1 87 ? -22.720 -3.531 9.416 1.00 90.06 87 PRO A CA 1
ATOM 687 C C . PRO A 1 87 ? -22.570 -2.510 8.282 1.00 90.06 87 PRO A C 1
ATOM 689 O O . PRO A 1 87 ? -22.564 -2.877 7.106 1.00 90.06 87 PRO A O 1
ATOM 692 N N . GLU A 1 88 ? -22.406 -1.229 8.626 1.00 91.19 88 GLU A N 1
ATOM 693 C CA . GLU A 1 88 ? -22.218 -0.145 7.653 1.00 91.19 88 GLU A CA 1
ATOM 694 C C . GLU A 1 88 ? -20.894 -0.310 6.896 1.00 91.19 88 GLU A C 1
ATOM 696 O O . GLU A 1 88 ? -20.833 -0.130 5.678 1.00 91.19 88 GLU A O 1
ATOM 701 N N . LEU A 1 89 ? -19.836 -0.710 7.605 1.00 91.25 89 LEU A N 1
ATOM 702 C CA . LEU A 1 89 ? -18.516 -0.950 7.027 1.00 91.25 89 LEU A CA 1
ATOM 703 C C . LEU A 1 89 ? -18.508 -2.167 6.099 1.00 91.25 89 LEU A C 1
ATOM 705 O O . LEU A 1 89 ? -17.971 -2.086 4.995 1.00 91.25 89 LEU A O 1
ATOM 709 N N . GLN A 1 90 ? -19.139 -3.271 6.503 1.00 91.00 90 GLN A N 1
ATOM 710 C CA . GLN A 1 90 ? -19.280 -4.461 5.660 1.00 91.00 90 GLN A CA 1
ATOM 711 C C . GLN A 1 90 ? -20.033 -4.154 4.365 1.00 91.00 90 GLN A C 1
ATOM 713 O O . GLN A 1 90 ? -19.601 -4.569 3.287 1.00 91.00 90 GLN A O 1
ATOM 718 N N . ALA A 1 91 ? -21.122 -3.384 4.456 1.00 89.88 91 ALA A N 1
ATOM 719 C CA . ALA A 1 91 ? -21.882 -2.946 3.291 1.00 89.88 91 ALA A CA 1
ATOM 720 C C . ALA A 1 91 ? -21.042 -2.052 2.364 1.00 89.88 91 ALA A C 1
ATOM 722 O O . ALA A 1 91 ? -21.040 -2.253 1.149 1.00 89.88 91 ALA A O 1
ATOM 723 N N . TYR A 1 92 ? -20.286 -1.105 2.927 1.00 89.50 92 TYR A N 1
ATOM 724 C CA . TYR A 1 92 ? -19.446 -0.184 2.161 1.00 89.50 92 TYR A CA 1
ATOM 725 C C . TYR A 1 92 ? -18.296 -0.882 1.428 1.00 89.50 92 TYR A C 1
ATOM 727 O O . TYR A 1 92 ? -18.091 -0.647 0.238 1.00 89.50 92 TYR A O 1
ATOM 735 N N . PHE A 1 93 ? -17.563 -1.764 2.112 1.00 89.19 93 PHE A N 1
ATOM 736 C CA . PHE A 1 93 ? -16.451 -2.508 1.513 1.00 89.19 93 PHE A CA 1
ATOM 737 C C . PHE A 1 93 ? -16.901 -3.737 0.712 1.00 89.19 93 PHE A C 1
ATOM 739 O O . PHE A 1 93 ? -16.077 -4.366 0.049 1.00 89.19 93 PHE A O 1
ATOM 746 N N . GLN A 1 94 ? -18.196 -4.073 0.740 1.00 89.06 94 GLN A N 1
ATOM 747 C CA . GLN A 1 94 ? -18.762 -5.270 0.112 1.00 89.06 94 GLN A CA 1
ATOM 748 C C . GLN A 1 94 ? -18.040 -6.553 0.558 1.00 89.06 94 GLN A C 1
ATOM 750 O O . GLN A 1 94 ? -17.772 -7.449 -0.247 1.00 89.06 94 GLN A O 1
ATOM 755 N N . CYS A 1 95 ? -17.697 -6.637 1.846 1.00 85.75 95 CYS A N 1
ATOM 756 C CA . CYS A 1 95 ? -16.983 -7.770 2.423 1.00 85.75 95 CYS A CA 1
ATOM 757 C C . CYS A 1 95 ? -17.897 -8.597 3.335 1.00 85.75 95 CYS A C 1
ATOM 759 O O . CYS A 1 95 ? -18.722 -8.066 4.072 1.00 85.75 95 CYS A O 1
ATOM 761 N N . SER A 1 96 ? -17.737 -9.922 3.300 1.00 86.19 96 SER A N 1
ATOM 762 C CA . SER A 1 96 ? -18.507 -10.852 4.140 1.00 86.19 96 SER A CA 1
ATOM 763 C C . SER A 1 96 ? -17.960 -10.979 5.563 1.00 86.19 96 SER A C 1
ATOM 765 O O . SER A 1 96 ? -18.674 -11.401 6.468 1.00 86.19 96 SER A O 1
ATOM 767 N N . GLN A 1 97 ? -16.690 -10.631 5.770 1.00 88.06 97 GLN A N 1
ATOM 768 C CA . GLN A 1 97 ? -16.042 -10.660 7.078 1.00 88.06 97 GLN A CA 1
ATOM 769 C C . GLN A 1 97 ? -16.240 -9.333 7.804 1.00 88.06 97 GLN A C 1
ATOM 771 O O . GLN A 1 97 ? -16.281 -8.276 7.176 1.00 88.06 97 GLN A O 1
ATOM 776 N N . ALA A 1 98 ? -16.396 -9.391 9.125 1.00 90.31 98 ALA A N 1
ATOM 777 C CA . ALA A 1 98 ? -16.441 -8.195 9.956 1.00 90.31 98 ALA A CA 1
ATOM 778 C C . ALA A 1 98 ? -15.089 -7.475 9.917 1.00 90.31 98 ALA A C 1
ATOM 780 O O . ALA A 1 98 ? -14.040 -8.120 9.896 1.00 90.31 98 ALA A O 1
ATOM 781 N N . ILE A 1 99 ? -15.138 -6.144 9.892 1.00 92.94 99 ILE A N 1
ATOM 782 C CA . ILE A 1 99 ? -13.965 -5.280 10.017 1.00 92.94 99 ILE A CA 1
ATOM 783 C C . ILE A 1 99 ? -13.989 -4.755 11.450 1.00 92.94 99 ILE A C 1
ATOM 785 O O . ILE A 1 99 ? -14.760 -3.852 11.756 1.00 92.94 99 ILE A O 1
ATOM 789 N N . ASP A 1 100 ? -13.206 -5.370 12.330 1.00 94.00 100 ASP A N 1
ATOM 790 C CA . ASP A 1 100 ? -13.136 -5.077 13.765 1.00 94.00 100 ASP A CA 1
ATOM 791 C C . ASP A 1 100 ? -11.726 -4.738 14.261 1.00 94.00 100 ASP A C 1
ATOM 793 O O . ASP A 1 100 ? -11.568 -4.287 15.394 1.00 94.00 100 ASP A O 1
ATOM 797 N N . LYS A 1 101 ? -10.715 -4.897 13.400 1.00 95.19 101 LYS A N 1
ATOM 798 C CA . LYS A 1 101 ? -9.307 -4.600 13.689 1.00 95.19 101 LYS A CA 1
ATOM 799 C C . LYS A 1 101 ? -8.724 -3.565 12.740 1.00 95.19 101 LYS A C 1
ATOM 801 O O . LYS A 1 101 ? -9.086 -3.507 11.560 1.00 95.19 101 LYS A O 1
ATOM 806 N N . VAL A 1 102 ? -7.734 -2.822 13.232 1.00 95.00 102 VAL A N 1
ATOM 807 C CA . VAL A 1 102 ? -6.989 -1.819 12.451 1.00 95.00 102 VAL A CA 1
ATOM 808 C C . VAL A 1 102 ? -6.390 -2.432 11.180 1.00 95.00 102 VAL A C 1
ATOM 810 O O . VAL A 1 102 ? -6.605 -1.908 10.088 1.00 95.00 102 VAL A O 1
ATOM 813 N N . ASP A 1 103 ? -5.734 -3.592 11.292 1.00 94.19 103 ASP A N 1
ATOM 814 C CA . ASP A 1 103 ? -5.136 -4.304 10.150 1.00 94.19 103 ASP A CA 1
ATOM 815 C C . ASP A 1 103 ? -6.158 -4.631 9.057 1.00 94.19 103 ASP A C 1
ATOM 817 O O . ASP A 1 103 ? -5.872 -4.527 7.864 1.00 94.19 103 ASP A O 1
ATOM 821 N N . GLN A 1 104 ? -7.371 -5.029 9.449 1.00 94.19 104 GLN A N 1
ATOM 822 C CA . GLN A 1 104 ? -8.431 -5.352 8.498 1.00 94.19 104 GLN A CA 1
ATOM 823 C C . GLN A 1 104 ? -8.915 -4.091 7.783 1.00 94.19 104 GLN A C 1
ATOM 825 O O . GLN A 1 104 ? -9.060 -4.118 6.563 1.00 94.19 104 GLN A O 1
ATOM 830 N N . LEU A 1 105 ? -9.115 -2.984 8.509 1.00 94.94 105 LEU A N 1
ATOM 831 C CA . LEU A 1 105 ? -9.474 -1.698 7.908 1.00 94.94 105 LEU A CA 1
ATOM 832 C C . LEU A 1 105 ? -8.408 -1.250 6.901 1.00 94.94 105 LEU A C 1
ATOM 834 O O . LEU A 1 105 ? -8.738 -0.898 5.769 1.00 94.94 105 LEU A O 1
ATOM 838 N N . ILE A 1 106 ? -7.133 -1.296 7.292 1.00 93.94 106 ILE A N 1
ATOM 839 C CA . ILE A 1 106 ? -6.007 -0.925 6.428 1.00 93.94 106 ILE A CA 1
ATOM 840 C C . ILE A 1 106 ? -5.978 -1.799 5.175 1.00 93.94 106 ILE A C 1
ATOM 842 O O . ILE A 1 106 ? -5.851 -1.277 4.066 1.00 93.94 106 ILE A O 1
ATOM 846 N N . ASN A 1 107 ? -6.154 -3.113 5.327 1.00 91.94 107 ASN A N 1
ATOM 847 C CA . ASN A 1 107 ? -6.207 -4.034 4.198 1.00 91.94 107 ASN A CA 1
ATOM 848 C C . ASN A 1 107 ? -7.351 -3.687 3.240 1.00 91.94 107 ASN A C 1
ATOM 850 O O . ASN A 1 107 ? -7.131 -3.664 2.033 1.00 91.94 107 ASN A O 1
ATOM 854 N N . GLN A 1 108 ? -8.543 -3.372 3.749 1.00 92.12 108 GLN A N 1
ATOM 855 C CA . GLN A 1 108 ? -9.680 -2.976 2.915 1.00 92.12 108 GLN A CA 1
ATOM 856 C C . GLN A 1 108 ? -9.423 -1.648 2.187 1.00 92.12 108 GLN A C 1
ATOM 858 O O . GLN A 1 108 ? -9.642 -1.547 0.981 1.00 92.12 108 GLN A O 1
ATOM 863 N N . LEU A 1 109 ? -8.866 -0.646 2.873 1.00 92.06 109 LEU A N 1
ATOM 864 C CA . LEU A 1 109 ? -8.494 0.638 2.264 1.00 92.06 109 LEU A CA 1
ATOM 865 C C . LEU A 1 109 ? -7.416 0.483 1.181 1.00 92.06 109 LEU A C 1
ATOM 867 O O . LEU A 1 109 ? -7.490 1.119 0.126 1.00 92.06 109 LEU A O 1
ATOM 871 N N . ASN A 1 110 ? -6.427 -0.383 1.405 1.00 91.06 110 ASN A N 1
ATOM 872 C CA . ASN A 1 110 ? -5.371 -0.671 0.435 1.00 91.06 110 ASN A CA 1
ATOM 873 C C . ASN A 1 110 ? -5.876 -1.449 -0.797 1.00 91.06 110 ASN A C 1
ATOM 875 O O . ASN A 1 110 ? -5.218 -1.431 -1.836 1.00 91.06 110 ASN A O 1
ATOM 879 N N . GLN A 1 111 ? -7.068 -2.052 -0.733 1.00 90.50 111 GLN A N 1
ATOM 880 C CA . GLN A 1 111 ? -7.716 -2.723 -1.864 1.00 90.50 111 GLN A CA 1
ATOM 881 C C . GLN A 1 111 ? -8.573 -1.799 -2.748 1.00 90.50 111 GLN A C 1
ATOM 883 O O . GLN A 1 111 ? -8.924 -2.211 -3.853 1.00 90.50 111 GLN A O 1
ATOM 888 N N . LEU A 1 112 ? -8.913 -0.577 -2.306 1.00 87.00 112 LEU A N 1
ATOM 889 C CA . LEU A 1 112 ? -9.861 0.308 -3.010 1.00 87.00 112 LEU A CA 1
ATOM 890 C C . LEU A 1 112 ? -9.343 0.876 -4.345 1.00 87.00 112 LEU A C 1
ATOM 892 O O . LEU A 1 112 ? -10.153 1.298 -5.168 1.00 87.00 112 LEU A O 1
ATOM 896 N N . ASP A 1 113 ? -8.030 0.865 -4.577 1.00 87.56 113 ASP A N 1
ATOM 897 C CA . ASP A 1 113 ? -7.406 1.168 -5.872 1.00 87.56 113 ASP A CA 1
ATOM 898 C C . ASP A 1 113 ? -5.966 0.617 -5.908 1.00 87.56 113 ASP A C 1
ATOM 900 O O . ASP A 1 113 ? -4.993 1.347 -5.698 1.00 87.56 113 ASP A O 1
ATOM 904 N N . PRO A 1 114 ? -5.790 -0.697 -6.110 1.00 89.75 114 PRO A N 1
ATOM 905 C CA . PRO A 1 114 ? -4.501 -1.340 -5.886 1.00 89.75 114 PRO A CA 1
ATOM 906 C C . PRO A 1 114 ? -3.426 -0.884 -6.888 1.00 89.75 114 PRO A C 1
ATOM 908 O O . PRO A 1 114 ? -2.240 -0.944 -6.569 1.00 89.75 114 PRO A O 1
ATOM 911 N N . VAL A 1 115 ? -3.812 -0.386 -8.071 1.00 90.62 115 VAL A N 1
ATOM 912 C CA . VAL A 1 115 ? -2.868 0.170 -9.054 1.00 90.62 115 VAL A CA 1
ATOM 913 C C . VAL A 1 115 ? -2.406 1.562 -8.628 1.00 90.62 115 VAL A C 1
ATOM 915 O O . VAL A 1 115 ? -1.200 1.815 -8.620 1.00 90.62 115 VAL A O 1
ATOM 918 N N . ALA A 1 116 ? -3.311 2.446 -8.192 1.00 90.00 116 ALA A N 1
ATOM 919 C CA . ALA A 1 116 ? -2.913 3.761 -7.686 1.00 90.00 116 ALA A CA 1
ATOM 920 C C . ALA A 1 116 ? -2.026 3.659 -6.433 1.00 90.00 116 ALA A C 1
ATOM 922 O O . ALA A 1 116 ? -1.051 4.398 -6.301 1.00 90.00 116 ALA A O 1
ATOM 923 N N . LYS A 1 117 ? -2.298 2.693 -5.548 1.00 90.69 117 LYS A N 1
ATOM 924 C CA . LYS A 1 117 ? -1.446 2.403 -4.381 1.00 90.69 117 LYS A CA 1
ATOM 925 C C . LYS A 1 117 ? -0.052 1.931 -4.803 1.00 90.69 117 LYS A C 1
ATOM 927 O O . LYS A 1 117 ? 0.942 2.335 -4.202 1.00 90.69 117 LYS A O 1
ATOM 932 N N . LEU A 1 118 ? 0.044 1.120 -5.857 1.00 91.00 118 LEU A N 1
ATOM 933 C CA . LEU A 1 118 ? 1.330 0.692 -6.405 1.00 91.00 118 LEU A CA 1
ATOM 934 C C . LEU A 1 118 ? 2.112 1.859 -7.026 1.00 91.00 118 LEU A C 1
ATOM 936 O O . LEU A 1 118 ? 3.327 1.942 -6.850 1.00 91.00 118 LEU A O 1
ATOM 940 N N . ILE A 1 119 ? 1.424 2.787 -7.699 1.00 91.75 119 ILE A N 1
ATOM 941 C CA . ILE A 1 119 ? 2.027 4.041 -8.174 1.00 91.75 119 ILE A CA 1
ATOM 942 C C . ILE A 1 119 ? 2.589 4.831 -6.986 1.00 91.75 119 ILE A C 1
ATOM 944 O O . ILE A 1 119 ? 3.749 5.231 -7.033 1.00 91.75 119 ILE A O 1
ATOM 948 N N . ALA A 1 120 ? 1.835 4.969 -5.893 1.00 89.19 120 ALA A N 1
ATOM 949 C CA . ALA A 1 120 ? 2.313 5.662 -4.697 1.00 89.19 120 ALA A CA 1
ATOM 950 C C . ALA A 1 120 ? 3.577 5.007 -4.097 1.00 89.19 120 ALA A C 1
ATOM 952 O O . ALA A 1 120 ? 4.506 5.713 -3.706 1.00 89.19 120 ALA A O 1
ATOM 953 N N . ILE A 1 121 ? 3.663 3.667 -4.077 1.00 90.25 121 ILE A N 1
ATOM 954 C CA . ILE A 1 121 ? 4.875 2.930 -3.659 1.00 90.25 121 ILE A CA 1
ATOM 955 C C . ILE A 1 121 ? 6.080 3.316 -4.530 1.00 90.25 121 ILE A C 1
ATOM 957 O O . ILE A 1 121 ? 7.171 3.581 -4.018 1.00 90.25 121 ILE A O 1
ATOM 961 N N . LEU A 1 122 ? 5.887 3.360 -5.850 1.00 91.81 122 LEU A N 1
ATOM 962 C CA . LEU A 1 122 ? 6.931 3.724 -6.806 1.00 91.81 122 LEU A CA 1
ATOM 963 C C . LEU A 1 122 ? 7.379 5.183 -6.642 1.00 91.81 122 LEU A C 1
ATOM 965 O O . LEU A 1 122 ? 8.582 5.445 -6.630 1.00 91.81 122 LEU A O 1
ATOM 969 N N . GLU A 1 123 ? 6.442 6.112 -6.456 1.00 90.56 123 GLU A N 1
ATOM 970 C CA . GLU A 1 123 ? 6.720 7.539 -6.254 1.00 90.56 123 GLU A CA 1
ATOM 971 C C . GLU A 1 123 ? 7.475 7.802 -4.947 1.00 90.56 123 GLU A C 1
ATOM 973 O O . GLU A 1 123 ? 8.489 8.502 -4.948 1.00 90.56 123 GLU A O 1
ATOM 978 N N . GLN A 1 124 ? 7.064 7.169 -3.844 1.00 88.19 124 GLN A N 1
ATOM 979 C CA . GLN A 1 124 ? 7.793 7.251 -2.575 1.00 88.19 124 GLN A CA 1
ATOM 980 C C . GLN A 1 124 ? 9.228 6.729 -2.714 1.00 88.19 124 GLN A C 1
ATOM 982 O O . GLN A 1 124 ? 10.168 7.280 -2.134 1.00 88.19 124 GLN A O 1
ATOM 987 N N . HIS A 1 125 ? 9.427 5.654 -3.480 1.00 88.88 125 HIS A N 1
ATOM 988 C CA . HIS A 1 125 ? 10.763 5.113 -3.720 1.00 88.88 125 HIS A CA 1
ATOM 989 C C . HIS A 1 125 ? 11.604 6.030 -4.618 1.00 88.88 125 HIS A C 1
ATOM 991 O O . HIS A 1 125 ? 12.803 6.188 -4.374 1.00 88.88 125 HIS A O 1
ATOM 997 N N . GLN A 1 126 ? 10.988 6.666 -5.618 1.00 88.75 126 GLN A N 1
ATOM 998 C CA . GLN A 1 126 ? 11.619 7.684 -6.458 1.00 88.75 126 GLN A CA 1
ATOM 999 C C . GLN A 1 126 ? 12.114 8.865 -5.611 1.00 88.75 126 GLN A C 1
ATOM 1001 O O . GLN A 1 126 ? 13.281 9.245 -5.719 1.00 88.75 126 GLN A O 1
ATOM 1006 N N . GLU A 1 127 ? 11.275 9.385 -4.712 1.00 87.12 127 GLU A N 1
ATOM 1007 C CA . GLU A 1 127 ? 11.621 10.483 -3.804 1.00 87.12 127 GLU A CA 1
ATOM 1008 C C . GLU A 1 127 ? 12.780 10.104 -2.866 1.00 87.12 127 GLU A C 1
ATOM 1010 O O . GLU A 1 127 ? 13.722 10.877 -2.687 1.00 87.12 127 GLU A O 1
ATOM 1015 N N . LYS A 1 128 ? 12.774 8.880 -2.317 1.00 85.56 128 LYS A N 1
ATOM 1016 C CA . LYS A 1 128 ? 13.877 8.365 -1.484 1.00 85.56 128 LYS A CA 1
ATOM 1017 C C . LYS A 1 128 ? 15.202 8.301 -2.246 1.00 85.56 128 LYS A C 1
ATOM 1019 O O . LYS A 1 128 ? 16.245 8.627 -1.678 1.00 85.56 128 LYS A O 1
ATOM 1024 N N . ILE A 1 129 ? 15.189 7.874 -3.513 1.00 82.81 129 ILE A N 1
ATOM 1025 C CA . ILE A 1 129 ? 16.403 7.871 -4.342 1.00 82.81 129 ILE A CA 1
ATOM 1026 C C . ILE A 1 129 ? 16.854 9.310 -4.626 1.00 82.81 129 ILE A C 1
ATOM 1028 O O . ILE A 1 129 ? 18.041 9.588 -4.474 1.00 82.81 129 ILE A O 1
ATOM 1032 N N . ALA A 1 130 ? 15.939 10.214 -4.988 1.00 81.75 130 ALA A N 1
ATOM 1033 C CA . ALA A 1 130 ? 16.251 11.615 -5.283 1.00 81.75 130 ALA A CA 1
ATOM 1034 C C . ALA A 1 130 ? 16.902 12.325 -4.084 1.00 81.75 130 ALA A C 1
ATOM 1036 O O . ALA A 1 130 ? 18.021 12.821 -4.203 1.00 81.75 130 ALA A O 1
ATOM 1037 N N . LYS A 1 131 ? 16.294 12.237 -2.893 1.00 83.06 131 LYS A N 1
ATOM 1038 C CA . LYS A 1 131 ? 16.864 12.791 -1.650 1.00 83.06 131 LYS A CA 1
ATOM 1039 C C . LYS A 1 131 ? 18.250 12.231 -1.339 1.00 83.06 131 LYS A C 1
ATOM 1041 O O . LYS A 1 131 ? 19.132 12.954 -0.879 1.00 83.06 131 LYS A O 1
ATOM 1046 N N . ARG A 1 132 ? 18.468 10.934 -1.596 1.00 78.88 132 ARG A 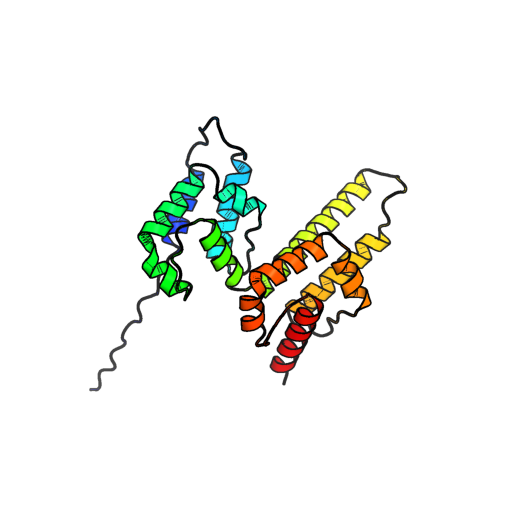N 1
ATOM 1047 C CA . ARG A 1 132 ? 19.777 10.295 -1.406 1.00 78.88 132 ARG A CA 1
ATOM 1048 C C . ARG A 1 132 ? 20.810 10.805 -2.409 1.00 78.88 132 ARG A C 1
ATOM 1050 O O . ARG A 1 132 ? 21.960 10.976 -2.025 1.00 78.88 132 ARG A O 1
ATOM 1057 N N . LEU A 1 133 ? 20.427 11.035 -3.665 1.00 76.00 133 LEU A N 1
ATOM 1058 C CA . LEU A 1 133 ? 21.306 11.627 -4.678 1.00 76.00 133 LEU A CA 1
ATOM 1059 C C . LEU A 1 133 ? 21.723 13.046 -4.280 1.00 76.00 133 LEU A C 1
ATOM 1061 O O . LEU A 1 133 ? 22.914 13.336 -4.269 1.00 76.00 133 LEU A O 1
ATOM 1065 N N . GLU A 1 134 ? 20.767 13.882 -3.877 1.00 74.44 134 GLU A N 1
ATOM 1066 C CA . GLU A 1 134 ? 21.013 15.254 -3.411 1.00 74.44 134 GLU A CA 1
ATOM 1067 C C . GLU A 1 134 ? 21.943 15.280 -2.190 1.00 74.44 134 GLU A C 1
ATOM 1069 O O . GLU A 1 134 ? 22.961 15.973 -2.188 1.00 74.44 134 GLU A O 1
ATOM 1074 N N . SER A 1 135 ? 21.649 14.452 -1.184 1.00 70.56 135 SER A N 1
ATOM 1075 C CA . SER A 1 135 ? 22.436 14.375 0.055 1.00 70.56 135 SER A CA 1
ATOM 1076 C C . SER A 1 135 ? 23.842 13.813 -0.179 1.00 70.56 135 SER A C 1
ATOM 1078 O O . SER A 1 135 ? 24.806 14.269 0.430 1.00 70.56 135 SER A O 1
ATOM 1080 N N . ASN A 1 136 ? 23.992 12.835 -1.078 1.00 62.16 136 ASN A N 1
ATOM 1081 C CA . ASN A 1 136 ? 25.294 12.243 -1.390 1.00 62.16 136 ASN A CA 1
ATOM 1082 C C . ASN A 1 136 ? 26.181 13.185 -2.214 1.00 62.16 136 ASN A C 1
ATOM 1084 O O . ASN A 1 136 ? 27.391 13.196 -1.998 1.00 62.16 136 ASN A O 1
ATOM 1088 N N . CYS A 1 137 ? 25.600 13.991 -3.111 1.00 56.53 137 CYS A N 1
ATOM 1089 C CA . CYS A 1 137 ? 26.328 15.049 -3.815 1.00 56.53 137 CYS A CA 1
ATOM 1090 C C . CYS A 1 137 ? 26.880 16.106 -2.846 1.00 56.53 137 CYS A C 1
ATOM 1092 O O . CYS A 1 137 ? 27.952 16.650 -3.093 1.00 56.53 137 CYS A O 1
ATOM 1094 N N . ALA A 1 138 ? 26.183 16.366 -1.735 1.00 55.62 138 ALA A N 1
ATOM 1095 C CA . ALA A 1 138 ? 26.616 17.324 -0.720 1.00 55.62 138 ALA A CA 1
ATOM 1096 C C . ALA A 1 138 ? 27.696 16.780 0.237 1.00 55.62 138 ALA A C 1
ATOM 1098 O O . ALA A 1 138 ? 28.438 17.570 0.816 1.00 55.62 138 ALA A O 1
ATOM 1099 N N . LEU A 1 139 ? 27.796 15.456 0.423 1.00 50.94 139 LEU A N 1
ATOM 1100 C CA . LEU A 1 139 ? 28.577 14.868 1.522 1.00 50.94 139 LEU A CA 1
ATOM 1101 C C . LEU A 1 139 ? 29.878 14.160 1.116 1.00 50.94 139 LEU A C 1
ATOM 1103 O O . LEU A 1 139 ? 30.741 14.009 1.978 1.00 50.94 139 LEU A O 1
ATOM 1107 N N . TYR A 1 140 ? 30.073 13.720 -0.136 1.00 47.78 140 TYR A N 1
ATOM 1108 C CA . TYR A 1 140 ? 31.225 12.856 -0.434 1.00 47.78 140 TYR A CA 1
ATOM 1109 C C . TYR A 1 140 ? 31.824 12.949 -1.847 1.00 47.78 140 TYR A C 1
ATOM 1111 O O . TYR A 1 140 ? 31.203 12.591 -2.842 1.00 47.78 140 TYR A O 1
ATOM 1119 N N . HIS A 1 141 ? 33.134 13.223 -1.876 1.00 48.44 141 HIS A N 1
ATOM 1120 C CA . HIS A 1 141 ? 34.095 12.822 -2.916 1.00 48.44 141 HIS A CA 1
ATOM 1121 C C . HIS A 1 141 ? 34.449 11.308 -2.835 1.00 48.44 141 HIS A C 1
ATOM 1123 O O . HIS A 1 141 ? 35.576 10.918 -3.134 1.00 48.44 141 HIS A O 1
ATOM 1129 N N . SER A 1 142 ? 33.548 10.424 -2.371 1.00 48.62 142 SER A N 1
ATOM 1130 C CA . SER A 1 142 ? 33.872 9.003 -2.129 1.00 48.62 142 SER A CA 1
ATOM 1131 C C . SER A 1 142 ? 33.354 8.053 -3.218 1.00 48.62 142 SER A C 1
ATOM 1133 O O . SER A 1 142 ? 32.186 8.033 -3.604 1.00 48.62 142 SER A O 1
ATOM 1135 N N . HIS A 1 143 ? 34.281 7.225 -3.693 1.00 47.41 143 HIS A N 1
ATOM 1136 C CA . HIS A 1 143 ? 34.250 6.325 -4.850 1.00 47.41 143 HIS A CA 1
ATOM 1137 C C . HIS A 1 143 ? 33.230 5.158 -4.842 1.00 47.41 143 HIS A C 1
ATOM 1139 O O . HIS A 1 143 ? 33.445 4.169 -5.542 1.00 47.41 143 HIS A O 1
ATOM 1145 N N . VAL A 1 144 ? 32.123 5.211 -4.093 1.00 53.28 144 VAL A N 1
ATOM 1146 C CA . VAL A 1 144 ? 31.240 4.030 -3.913 1.00 53.28 144 VAL A CA 1
ATOM 1147 C C . VAL A 1 144 ? 29.821 4.212 -4.464 1.00 53.28 144 VAL A C 1
ATOM 1149 O O . VAL A 1 144 ? 29.119 3.228 -4.699 1.00 53.28 144 VAL A O 1
ATOM 1152 N N . PHE A 1 145 ? 29.390 5.434 -4.775 1.00 53.56 145 PHE A N 1
ATOM 1153 C CA . PHE A 1 145 ? 28.122 5.631 -5.474 1.00 53.56 145 PHE A CA 1
ATOM 1154 C C . PHE A 1 145 ? 28.370 5.662 -6.987 1.00 53.56 145 PHE A C 1
ATOM 1156 O O . PHE A 1 145 ? 29.221 6.410 -7.455 1.00 53.56 145 PHE A O 1
ATOM 1163 N N . LYS A 1 146 ? 27.645 4.847 -7.767 1.00 61.84 146 LYS A N 1
ATOM 1164 C CA . LYS A 1 146 ? 27.617 4.941 -9.237 1.00 61.84 146 LYS A CA 1
ATOM 1165 C C . LYS A 1 146 ? 26.327 5.663 -9.646 1.00 61.84 146 LYS A C 1
ATOM 1167 O O . LYS A 1 146 ? 25.313 4.980 -9.813 1.00 61.84 146 LYS A O 1
ATOM 1172 N N . PRO A 1 147 ? 26.334 7.002 -9.824 1.00 62.84 147 PRO A N 1
ATOM 1173 C CA . PRO A 1 147 ? 25.153 7.778 -10.216 1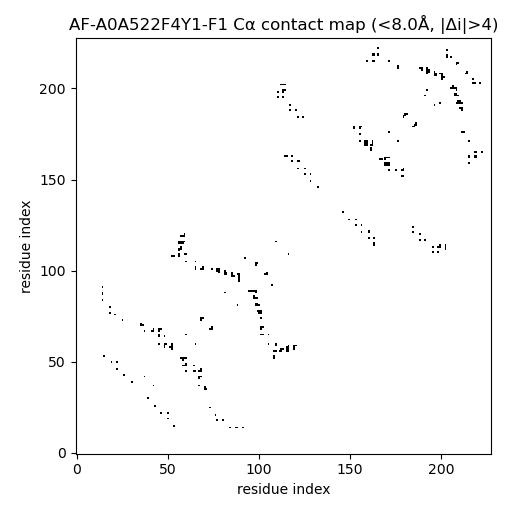.00 62.84 147 PRO A CA 1
ATOM 1174 C C . PRO A 1 147 ? 24.402 7.176 -11.407 1.00 62.84 147 PRO A C 1
ATOM 1176 O O . PRO A 1 147 ? 23.181 7.105 -11.395 1.00 62.84 147 PRO A O 1
ATOM 1179 N N . SER A 1 148 ? 25.135 6.618 -12.377 1.00 70.31 148 SER A N 1
ATOM 1180 C CA . SER A 1 148 ? 24.577 5.929 -13.548 1.00 70.31 148 SER A CA 1
ATOM 1181 C C . SER A 1 148 ? 23.584 4.807 -13.199 1.00 70.31 148 SER A C 1
ATOM 1183 O O . SER A 1 148 ? 22.531 4.711 -13.825 1.00 70.31 148 SER A O 1
ATOM 1185 N N . ALA A 1 149 ? 23.860 3.984 -12.181 1.00 73.56 149 ALA A N 1
ATOM 1186 C CA . ALA A 1 149 ? 22.966 2.887 -11.805 1.00 73.56 149 ALA A CA 1
ATOM 1187 C C . ALA A 1 149 ? 21.700 3.388 -11.087 1.00 73.56 149 ALA A C 1
ATOM 1189 O O . ALA A 1 149 ? 20.613 2.848 -11.295 1.00 73.56 149 ALA A O 1
ATOM 1190 N N . ALA A 1 150 ? 21.830 4.432 -10.261 1.00 77.06 150 ALA A N 1
ATOM 1191 C CA . ALA A 1 150 ? 20.698 5.063 -9.585 1.00 77.06 150 ALA A CA 1
ATOM 1192 C C . ALA A 1 150 ? 19.790 5.809 -10.575 1.00 77.06 150 ALA A C 1
ATOM 1194 O O . ALA A 1 150 ? 18.573 5.650 -10.510 1.00 77.06 150 ALA A O 1
ATOM 1195 N N . ASN A 1 151 ? 20.378 6.529 -11.534 1.00 82.38 151 ASN A N 1
ATOM 1196 C CA . ASN A 1 151 ? 19.654 7.225 -12.598 1.00 82.38 151 ASN A CA 1
ATOM 1197 C C . ASN A 1 151 ? 18.905 6.238 -13.494 1.00 82.38 151 ASN A C 1
ATOM 1199 O O . ASN A 1 151 ? 17.704 6.389 -13.687 1.00 82.38 151 ASN A O 1
ATOM 1203 N N . LYS A 1 152 ? 19.559 5.150 -13.925 1.00 85.25 152 LYS A N 1
ATOM 1204 C CA . LYS A 1 152 ? 18.886 4.100 -14.702 1.00 85.25 152 LYS A CA 1
ATOM 1205 C C . LYS A 1 152 ? 17.696 3.506 -13.945 1.00 85.25 152 LYS A C 1
ATOM 1207 O O . LYS A 1 152 ? 16.645 3.264 -14.525 1.00 85.25 152 LYS A O 1
ATOM 1212 N N . LYS A 1 153 ? 17.832 3.284 -12.635 1.00 86.50 153 LYS A N 1
ATOM 1213 C CA . LYS A 1 153 ? 16.726 2.789 -11.807 1.00 86.50 153 LYS A CA 1
ATOM 1214 C C . LYS A 1 153 ? 15.576 3.798 -11.705 1.00 86.50 153 LYS A C 1
ATOM 1216 O O . LYS A 1 153 ? 14.422 3.384 -11.752 1.00 86.50 153 LYS A O 1
ATOM 1221 N N . LEU A 1 154 ? 15.877 5.089 -11.561 1.00 87.81 154 LEU A N 1
ATOM 1222 C CA . LEU A 1 154 ? 14.872 6.155 -11.568 1.00 87.81 154 LEU A CA 1
ATOM 1223 C C . LEU A 1 154 ? 14.104 6.191 -12.890 1.00 87.81 154 LEU A C 1
ATOM 1225 O O . LEU A 1 154 ? 12.879 6.201 -12.868 1.00 87.81 154 LEU A O 1
ATOM 1229 N N . GLU A 1 155 ? 14.808 6.133 -14.020 1.00 88.69 155 GLU A N 1
ATOM 1230 C CA . GLU A 1 155 ? 14.194 6.106 -15.352 1.00 88.69 155 GLU A CA 1
ATOM 1231 C C . GLU A 1 155 ? 13.248 4.910 -15.519 1.00 88.69 155 GLU A C 1
ATOM 1233 O O . GLU A 1 155 ? 12.129 5.060 -16.005 1.00 88.69 155 GLU A O 1
ATOM 1238 N N . VAL A 1 156 ? 13.663 3.721 -15.071 1.00 90.50 156 VAL A N 1
ATOM 1239 C CA . VAL A 1 156 ? 12.817 2.518 -15.106 1.00 90.50 156 VAL A CA 1
ATOM 1240 C C . VAL A 1 156 ? 11.562 2.689 -14.244 1.00 90.50 156 VAL A C 1
ATOM 1242 O O . VAL A 1 156 ? 10.465 2.331 -14.669 1.00 90.50 156 VAL A O 1
ATOM 1245 N N . ILE A 1 157 ? 11.703 3.245 -13.037 1.00 91.94 157 ILE A N 1
ATOM 1246 C CA . ILE A 1 157 ? 10.566 3.515 -12.145 1.00 91.94 157 ILE A CA 1
ATOM 1247 C C . ILE A 1 157 ? 9.596 4.507 -12.795 1.00 91.94 157 ILE A C 1
ATOM 1249 O O . ILE A 1 157 ? 8.390 4.280 -12.766 1.00 91.94 157 ILE A O 1
ATOM 1253 N N . GLN A 1 158 ? 10.105 5.562 -13.431 1.00 91.69 158 GLN A N 1
ATOM 1254 C CA . GLN A 1 158 ? 9.285 6.535 -14.153 1.00 91.69 158 GLN A CA 1
ATOM 1255 C C . GLN A 1 158 ? 8.532 5.893 -15.321 1.00 91.69 158 GLN A C 1
ATOM 1257 O O . GLN A 1 158 ? 7.341 6.157 -15.491 1.00 91.69 158 GLN A O 1
ATOM 1262 N N . ARG A 1 159 ? 9.182 5.005 -16.087 1.00 90.75 159 ARG A N 1
ATOM 1263 C CA . ARG A 1 159 ? 8.511 4.239 -17.150 1.00 90.75 159 ARG A CA 1
ATOM 1264 C C . ARG A 1 159 ? 7.411 3.336 -16.595 1.00 90.75 159 ARG A C 1
ATOM 1266 O O . ARG A 1 159 ? 6.313 3.337 -17.140 1.00 90.75 159 ARG A O 1
ATOM 1273 N N . LEU A 1 160 ? 7.655 2.632 -15.487 1.00 92.44 160 LEU A N 1
ATOM 1274 C CA . LEU A 1 160 ? 6.631 1.816 -14.816 1.00 92.44 160 LEU A CA 1
ATOM 1275 C C . LEU A 1 160 ? 5.436 2.648 -14.340 1.00 92.44 160 LEU A C 1
ATOM 1277 O O . LEU A 1 160 ? 4.294 2.252 -14.568 1.00 92.44 160 LEU A O 1
ATOM 1281 N N . ILE A 1 161 ? 5.684 3.805 -13.719 1.00 92.75 161 ILE A N 1
ATOM 1282 C CA . ILE A 1 161 ? 4.618 4.742 -13.334 1.00 92.75 161 ILE A CA 1
ATOM 1283 C C . ILE A 1 161 ? 3.828 5.173 -14.576 1.00 92.75 161 ILE A C 1
ATOM 1285 O O . ILE A 1 161 ? 2.600 5.167 -14.545 1.00 92.75 161 ILE A O 1
ATOM 1289 N N . GLY A 1 162 ? 4.515 5.498 -15.676 1.00 90.94 162 GLY A N 1
ATOM 1290 C CA . GLY A 1 162 ? 3.889 5.840 -16.954 1.00 90.94 162 GLY A CA 1
ATOM 1291 C C . GLY A 1 162 ? 2.972 4.733 -17.476 1.00 90.94 162 GLY A C 1
ATOM 1292 O O . GLY A 1 162 ? 1.823 5.008 -17.813 1.00 90.94 162 GLY A O 1
ATOM 1293 N N . VAL A 1 163 ? 3.429 3.476 -17.453 1.00 91.31 163 VAL A N 1
ATOM 1294 C CA . VAL A 1 163 ? 2.610 2.315 -17.840 1.00 91.31 163 VAL A CA 1
ATOM 1295 C C . VAL A 1 163 ? 1.368 2.193 -16.957 1.00 91.31 163 VAL A C 1
ATOM 1297 O O . VAL A 1 163 ? 0.265 2.005 -17.466 1.00 91.31 163 VAL A O 1
ATOM 1300 N N . PHE A 1 164 ? 1.510 2.317 -15.637 1.00 91.06 164 PHE A N 1
ATOM 1301 C CA . PHE A 1 164 ? 0.376 2.195 -14.716 1.00 91.06 164 PHE A CA 1
ATOM 1302 C C . PHE A 1 164 ? -0.608 3.365 -14.798 1.00 91.06 164 PHE A C 1
ATOM 1304 O O . PHE A 1 164 ? -1.784 3.177 -14.505 1.00 91.06 164 PHE A O 1
ATOM 1311 N N . ARG A 1 165 ? -0.154 4.545 -15.233 1.00 90.25 165 ARG A N 1
ATOM 1312 C CA . ARG A 1 165 ? -1.007 5.711 -15.517 1.00 90.25 165 ARG A CA 1
ATOM 1313 C C . ARG A 1 165 ? -1.637 5.696 -16.908 1.00 90.25 165 ARG A C 1
ATOM 1315 O O . ARG A 1 165 ? -2.497 6.527 -17.173 1.00 90.25 165 ARG A O 1
ATOM 1322 N N . GLY A 1 166 ? -1.198 4.801 -17.792 1.00 85.81 166 GLY A N 1
ATOM 1323 C CA . GLY A 1 166 ? -1.636 4.780 -19.186 1.00 85.81 166 GLY A CA 1
ATOM 1324 C C . GLY A 1 166 ? -1.084 5.914 -20.036 1.00 85.81 166 GLY A C 1
ATOM 1325 O O . GLY A 1 166 ? -1.738 6.335 -20.979 1.00 85.81 166 GLY A O 1
ATOM 1326 N N . HIS A 1 167 ? 0.117 6.407 -19.724 1.00 85.12 167 HIS A N 1
ATOM 1327 C CA . HIS A 1 167 ? 0.800 7.361 -20.592 1.00 85.12 167 HIS A CA 1
ATOM 1328 C C . HIS A 1 167 ? 1.218 6.698 -21.909 1.00 85.12 167 HIS A C 1
ATOM 1330 O O . HIS A 1 167 ? 1.866 5.646 -21.909 1.00 85.12 167 HIS A O 1
ATOM 1336 N N . ASP A 1 168 ? 0.909 7.356 -23.023 1.00 69.88 168 ASP A N 1
ATOM 1337 C CA . ASP A 1 168 ? 1.304 6.897 -24.351 1.00 69.88 168 ASP A CA 1
ATOM 1338 C C . ASP A 1 168 ? 2.830 6.817 -24.493 1.00 69.88 168 ASP A C 1
ATOM 1340 O O . ASP A 1 168 ? 3.576 7.694 -24.056 1.00 69.88 168 ASP A O 1
ATOM 1344 N N . GLY A 1 169 ? 3.305 5.729 -25.103 1.00 67.38 169 GLY A N 1
ATOM 1345 C CA . GLY A 1 169 ? 4.732 5.489 -25.340 1.00 67.38 169 GLY A CA 1
ATOM 1346 C C . GLY A 1 169 ? 5.530 5.022 -24.117 1.00 67.38 169 GLY A C 1
ATOM 1347 O O . GLY A 1 169 ? 6.703 4.678 -24.266 1.00 67.38 169 GLY A O 1
ATOM 1348 N N . ALA A 1 170 ? 4.923 4.944 -22.928 1.00 76.75 170 ALA A N 1
ATOM 1349 C CA . ALA A 1 170 ? 5.537 4.262 -21.796 1.00 76.75 170 ALA A CA 1
ATOM 1350 C C . ALA A 1 170 ? 5.526 2.748 -22.057 1.00 76.75 170 ALA A C 1
ATOM 1352 O O . ALA A 1 170 ? 4.472 2.120 -22.105 1.00 76.75 170 ALA A O 1
ATOM 1353 N N . ALA A 1 171 ? 6.710 2.170 -22.241 1.00 81.12 171 ALA A N 1
ATOM 1354 C CA . ALA A 1 171 ? 6.906 0.736 -22.386 1.00 81.12 171 ALA A CA 1
ATOM 1355 C C . ALA A 1 171 ? 8.041 0.294 -21.467 1.00 81.12 171 ALA A C 1
ATOM 1357 O O . ALA A 1 171 ? 9.007 1.029 -21.251 1.00 81.12 171 ALA A O 1
ATOM 1358 N N . VAL A 1 172 ? 7.908 -0.905 -20.915 1.00 87.06 172 VAL A N 1
ATOM 1359 C CA . VAL A 1 172 ? 8.894 -1.495 -20.010 1.00 87.06 172 VAL A CA 1
ATOM 1360 C C . VAL A 1 172 ? 9.290 -2.847 -20.584 1.00 87.06 17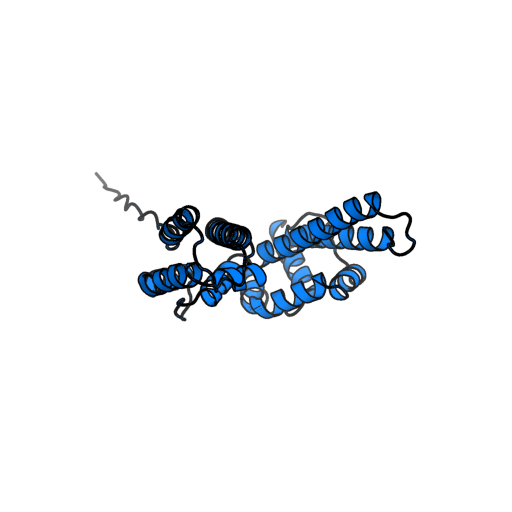2 VAL A C 1
ATOM 1362 O O . VAL A 1 172 ? 8.434 -3.698 -20.818 1.00 87.06 172 VAL A O 1
ATOM 1365 N N . ASP A 1 173 ? 10.584 -3.042 -20.830 1.00 89.31 173 ASP A N 1
ATOM 1366 C CA . ASP A 1 173 ? 11.110 -4.302 -21.356 1.00 89.31 173 ASP A CA 1
ATOM 1367 C C . ASP A 1 173 ? 11.552 -5.275 -20.242 1.00 89.31 173 ASP A C 1
ATOM 1369 O O . ASP A 1 173 ? 11.540 -4.966 -19.048 1.00 89.31 173 ASP A O 1
ATOM 1373 N N . ASP A 1 174 ? 11.954 -6.491 -20.621 1.00 88.56 174 ASP A N 1
ATOM 1374 C CA . ASP A 1 174 ? 12.405 -7.505 -19.658 1.00 88.56 174 ASP A CA 1
ATOM 1375 C C . ASP A 1 174 ? 13.688 -7.095 -18.901 1.00 88.56 174 ASP A C 1
ATOM 1377 O O . ASP A 1 174 ? 13.913 -7.536 -17.768 1.00 88.56 174 ASP A O 1
ATOM 1381 N N . GLY A 1 175 ? 14.529 -6.241 -19.493 1.00 88.62 175 GLY A N 1
ATOM 1382 C CA . GLY A 1 175 ? 15.720 -5.691 -18.848 1.00 88.62 175 GLY A CA 1
ATOM 1383 C C . GLY A 1 175 ? 15.362 -4.698 -17.744 1.00 88.62 175 GLY A C 1
ATOM 1384 O O . GLY A 1 175 ? 15.913 -4.770 -16.642 1.00 88.62 175 GLY A O 1
ATOM 1385 N N . ASP A 1 176 ? 14.393 -3.829 -18.006 1.00 89.31 176 ASP A N 1
ATOM 1386 C CA . ASP A 1 176 ? 13.828 -2.888 -17.046 1.00 89.31 176 ASP A CA 1
ATOM 1387 C C . ASP A 1 176 ? 13.181 -3.619 -15.862 1.00 89.31 176 ASP A C 1
ATOM 1389 O O . ASP A 1 176 ? 13.480 -3.329 -14.697 1.00 89.31 176 ASP A O 1
ATOM 1393 N N . LEU A 1 177 ? 12.368 -4.644 -16.136 1.00 90.50 177 LEU A N 1
ATOM 1394 C CA . LEU A 1 177 ? 11.748 -5.469 -15.093 1.00 90.50 177 LEU A CA 1
ATOM 1395 C C . LEU A 1 177 ? 12.790 -6.150 -14.199 1.00 90.50 177 LEU A C 1
ATOM 1397 O O . LEU A 1 177 ? 12.595 -6.255 -12.985 1.00 90.50 177 LEU A O 1
ATOM 1401 N N . LYS A 1 178 ? 13.918 -6.584 -14.773 1.00 89.06 178 LYS A N 1
ATOM 1402 C CA . LYS A 1 178 ? 15.027 -7.180 -14.019 1.00 89.06 178 LYS A CA 1
ATOM 1403 C C . LYS A 1 178 ? 15.704 -6.173 -13.087 1.00 89.06 178 LYS A C 1
ATOM 1405 O O . LYS A 1 178 ? 16.053 -6.526 -11.963 1.00 89.06 178 LYS A O 1
ATOM 1410 N N . ILE A 1 179 ? 15.860 -4.919 -13.513 1.00 88.25 179 ILE A N 1
ATOM 1411 C CA . ILE A 1 179 ? 16.440 -3.852 -12.680 1.00 88.25 179 ILE A CA 1
ATOM 1412 C C . ILE A 1 179 ? 15.570 -3.593 -11.445 1.00 88.25 179 ILE A C 1
ATOM 1414 O O . ILE A 1 179 ? 16.092 -3.414 -10.340 1.00 88.25 179 ILE A O 1
ATOM 1418 N N . VAL A 1 180 ? 14.246 -3.593 -11.610 1.00 88.50 180 VAL A N 1
ATOM 1419 C CA . VAL A 1 180 ? 13.317 -3.383 -10.492 1.00 88.50 180 VAL A CA 1
ATOM 1420 C C . VAL A 1 180 ? 13.291 -4.590 -9.563 1.00 88.50 180 VAL A C 1
ATOM 1422 O O . VAL A 1 180 ? 13.493 -4.416 -8.356 1.00 88.50 180 VAL A O 1
ATOM 1425 N N . SER A 1 181 ? 13.107 -5.796 -10.108 1.00 86.00 181 SER A N 1
ATOM 1426 C CA . SER A 1 181 ? 12.932 -7.029 -9.327 1.00 86.00 181 SER A CA 1
ATOM 1427 C C . SER A 1 181 ? 14.145 -7.380 -8.463 1.00 86.00 181 SER A C 1
ATOM 1429 O O . SER A 1 181 ? 13.992 -7.888 -7.357 1.00 86.00 181 SER A O 1
ATOM 1431 N N . GLN A 1 182 ? 15.358 -7.029 -8.895 1.00 85.50 182 GLN A N 1
ATOM 1432 C CA . GLN A 1 182 ? 16.588 -7.278 -8.133 1.00 85.50 182 GLN A CA 1
ATOM 1433 C C . GLN A 1 182 ? 16.791 -6.346 -6.930 1.00 85.50 182 GLN A C 1
ATOM 1435 O O . GLN A 1 182 ? 17.816 -6.414 -6.251 1.00 85.50 182 GLN A O 1
ATOM 1440 N N . SER A 1 183 ? 15.847 -5.451 -6.649 1.00 85.44 183 SER A N 1
ATOM 1441 C CA . SER A 1 183 ? 16.032 -4.393 -5.665 1.00 85.44 183 SER A CA 1
ATOM 1442 C C . SER A 1 183 ? 14.995 -4.416 -4.543 1.00 85.44 183 SER A C 1
ATOM 1444 O O . SER A 1 183 ? 14.004 -5.137 -4.602 1.00 85.44 183 SER A O 1
AT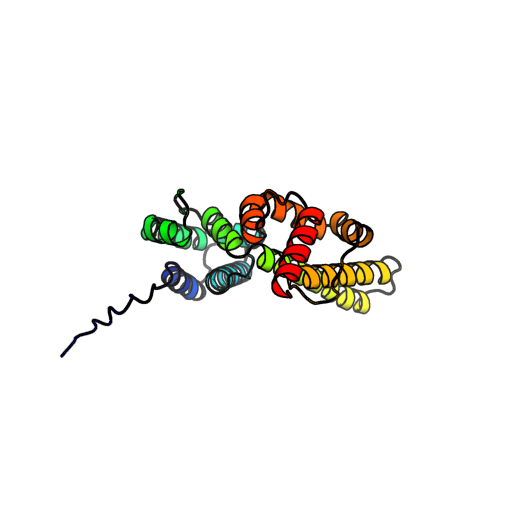OM 1446 N N . SER A 1 184 ? 15.215 -3.610 -3.498 1.00 87.12 184 SER A N 1
ATOM 1447 C CA . SER A 1 184 ? 14.283 -3.508 -2.363 1.00 87.12 184 SER A CA 1
ATOM 1448 C C . SER A 1 184 ? 12.861 -3.131 -2.790 1.00 87.12 184 SER A C 1
ATOM 1450 O O . SER A 1 184 ? 11.906 -3.687 -2.258 1.00 87.12 184 SER A O 1
ATOM 1452 N N . ILE A 1 185 ? 12.724 -2.248 -3.787 1.00 89.31 185 ILE A N 1
ATOM 1453 C CA . ILE A 1 185 ? 11.421 -1.869 -4.347 1.00 89.31 185 ILE A CA 1
ATOM 1454 C C . ILE A 1 185 ? 10.771 -3.031 -5.107 1.00 89.31 185 ILE A C 1
ATOM 1456 O O . ILE A 1 185 ? 9.567 -3.210 -5.005 1.00 89.31 185 ILE A O 1
ATOM 1460 N N . GLY A 1 186 ? 11.558 -3.880 -5.779 1.00 90.06 186 GLY A N 1
ATOM 1461 C CA . GLY A 1 186 ? 11.062 -5.110 -6.401 1.00 90.06 186 GLY A CA 1
ATOM 1462 C C . GLY A 1 186 ? 10.423 -6.046 -5.381 1.00 90.06 186 GLY A C 1
ATOM 1463 O O . GLY A 1 186 ? 9.276 -6.438 -5.549 1.00 90.06 186 GLY A O 1
ATOM 1464 N N . LYS A 1 187 ? 11.109 -6.298 -4.259 1.00 90.31 187 LYS A N 1
ATOM 1465 C CA . LYS A 1 187 ? 10.558 -7.103 -3.154 1.00 90.31 187 LYS A CA 1
ATOM 1466 C C . LYS A 1 187 ? 9.276 -6.502 -2.573 1.00 90.31 187 LYS A C 1
ATOM 1468 O O . LYS A 1 187 ? 8.342 -7.230 -2.261 1.00 90.31 187 LYS A O 1
ATOM 1473 N N . GLN A 1 188 ? 9.230 -5.178 -2.420 1.00 90.12 188 GLN A N 1
ATOM 1474 C CA . GLN A 1 188 ? 8.043 -4.485 -1.918 1.00 90.12 188 GLN A CA 1
ATOM 1475 C C . GLN A 1 188 ? 6.855 -4.621 -2.882 1.00 90.12 188 GLN A C 1
ATOM 1477 O O . GLN A 1 188 ? 5.743 -4.895 -2.438 1.00 90.12 188 GLN A O 1
ATOM 1482 N N . ILE A 1 189 ? 7.098 -4.483 -4.188 1.00 91.94 189 ILE A N 1
ATOM 1483 C CA . ILE A 1 189 ? 6.100 -4.691 -5.243 1.00 91.94 189 ILE A CA 1
ATOM 1484 C C . ILE A 1 189 ? 5.614 -6.140 -5.248 1.00 91.94 189 ILE A C 1
ATOM 1486 O O . ILE A 1 189 ? 4.410 -6.368 -5.270 1.00 91.94 189 ILE A O 1
ATOM 1490 N N . ASP A 1 190 ? 6.519 -7.116 -5.196 1.00 91.62 190 ASP A N 1
ATOM 1491 C CA . ASP A 1 190 ? 6.148 -8.532 -5.205 1.00 91.62 190 ASP A CA 1
ATOM 1492 C C . ASP A 1 190 ? 5.295 -8.884 -3.979 1.00 91.62 190 ASP A C 1
ATOM 1494 O O . ASP A 1 190 ? 4.240 -9.502 -4.119 1.00 91.62 190 ASP A O 1
ATOM 1498 N N . ASN A 1 191 ? 5.674 -8.403 -2.790 1.00 90.88 191 ASN A N 1
ATOM 1499 C CA . ASN A 1 191 ? 4.872 -8.566 -1.576 1.00 90.88 191 ASN A CA 1
ATOM 1500 C C . ASN A 1 191 ? 3.491 -7.908 -1.704 1.00 90.88 191 ASN A C 1
ATOM 1502 O O . ASN A 1 191 ? 2.494 -8.486 -1.268 1.00 90.88 191 ASN A O 1
ATOM 1506 N N . PHE A 1 192 ? 3.412 -6.722 -2.315 1.00 91.75 192 PHE A N 1
ATOM 1507 C CA . PHE A 1 192 ? 2.142 -6.046 -2.572 1.00 91.75 192 PHE A CA 1
ATOM 1508 C C . PHE A 1 192 ? 1.267 -6.861 -3.533 1.00 91.75 192 PHE A C 1
ATOM 1510 O O . PHE A 1 192 ? 0.087 -7.072 -3.264 1.00 91.75 192 PHE A O 1
ATOM 1517 N N . ILE A 1 193 ? 1.844 -7.373 -4.624 1.00 92.69 193 ILE A N 1
ATOM 1518 C CA . ILE A 1 193 ? 1.128 -8.183 -5.616 1.00 92.69 193 ILE A CA 1
ATOM 1519 C C . ILE A 1 193 ? 0.597 -9.469 -4.990 1.00 92.69 193 ILE A C 1
ATOM 1521 O O . ILE A 1 193 ? -0.556 -9.813 -5.224 1.00 92.69 193 ILE A O 1
ATOM 1525 N N . VAL A 1 194 ? 1.399 -10.153 -4.172 1.00 91.94 194 VAL A N 1
ATOM 1526 C CA . VAL A 1 194 ? 0.965 -11.363 -3.461 1.00 91.94 194 VAL A CA 1
ATOM 1527 C C . VAL A 1 194 ? -0.170 -11.043 -2.488 1.00 91.94 194 VAL A C 1
ATOM 1529 O O . VAL A 1 194 ? -1.187 -11.730 -2.490 1.00 91.94 194 VAL A O 1
ATOM 1532 N N . THR A 1 195 ? -0.028 -9.976 -1.699 1.00 89.94 195 THR A N 1
ATOM 1533 C CA . THR A 1 195 ? -1.028 -9.577 -0.693 1.00 89.94 195 THR A CA 1
ATOM 1534 C C . THR A 1 195 ? -2.361 -9.172 -1.327 1.00 89.94 195 THR A C 1
ATOM 1536 O O . THR A 1 195 ? -3.422 -9.537 -0.826 1.00 89.94 195 THR A O 1
ATOM 1539 N N . TYR A 1 196 ? -2.327 -8.445 -2.447 1.00 91.06 196 TYR A N 1
ATOM 1540 C CA . TYR A 1 196 ? -3.513 -7.842 -3.067 1.00 91.06 196 TYR A CA 1
ATOM 1541 C C . TYR A 1 196 ? -3.858 -8.443 -4.437 1.00 91.06 196 TYR A C 1
ATOM 1543 O O . TYR A 1 196 ? -4.540 -7.803 -5.244 1.00 91.06 196 TYR A O 1
ATOM 1551 N N . GLN A 1 197 ? -3.424 -9.681 -4.708 1.00 91.50 197 GLN A N 1
ATOM 1552 C CA . GLN A 1 197 ? -3.605 -10.363 -5.995 1.00 91.50 197 GLN A CA 1
ATOM 1553 C C . GLN A 1 197 ? -5.060 -10.319 -6.474 1.00 91.50 197 GLN A C 1
ATOM 1555 O O . GLN A 1 197 ? -5.315 -10.033 -7.645 1.00 91.50 197 GLN A O 1
ATOM 1560 N N . SER A 1 198 ? -6.014 -10.619 -5.591 1.00 89.19 198 SER A N 1
ATOM 1561 C CA . SER A 1 198 ? -7.442 -10.684 -5.922 1.00 89.19 198 SER A CA 1
ATOM 1562 C C . SER A 1 198 ? -7.970 -9.329 -6.390 1.00 89.19 198 SER A C 1
ATOM 1564 O O . SER A 1 198 ? -8.629 -9.238 -7.427 1.00 89.19 198 SER A O 1
ATOM 1566 N N . SER A 1 199 ? -7.619 -8.260 -5.673 1.00 89.38 199 SER A N 1
ATOM 1567 C CA . SER A 1 199 ? -8.035 -6.893 -5.994 1.00 89.38 199 SER A CA 1
ATOM 1568 C C . SER A 1 199 ? -7.376 -6.392 -7.276 1.00 89.38 199 SER A C 1
ATOM 1570 O O . SER A 1 199 ? -8.055 -5.805 -8.114 1.00 89.38 199 SER A O 1
ATOM 1572 N N . LEU A 1 200 ? -6.089 -6.694 -7.486 1.00 90.00 200 LEU A N 1
ATOM 1573 C CA . LEU A 1 200 ? -5.387 -6.406 -8.742 1.00 90.00 200 LEU A CA 1
ATOM 1574 C C . LEU A 1 200 ? -6.036 -7.133 -9.926 1.00 90.00 200 LEU A C 1
ATOM 1576 O O . LEU A 1 200 ? -6.295 -6.527 -10.961 1.00 90.00 200 LEU A O 1
ATOM 1580 N N . SER A 1 201 ? -6.339 -8.421 -9.767 1.00 89.88 201 SER A N 1
ATOM 1581 C CA . SER A 1 201 ? -6.949 -9.259 -10.810 1.00 89.88 201 SER A CA 1
ATOM 1582 C C . SER A 1 201 ? -8.333 -8.730 -11.209 1.00 89.88 201 SER A C 1
ATOM 1584 O O . SER A 1 201 ? -8.623 -8.588 -12.398 1.00 89.88 201 SER A O 1
ATOM 1586 N N . LYS A 1 202 ? -9.149 -8.333 -10.219 1.00 87.94 202 LYS A N 1
ATOM 1587 C CA . LYS A 1 202 ? -10.447 -7.673 -10.433 1.00 87.94 202 LYS A CA 1
ATOM 1588 C C . LYS A 1 202 ? -10.289 -6.325 -11.141 1.00 87.94 202 LYS A C 1
ATOM 1590 O O . LYS A 1 202 ? -10.995 -6.074 -12.114 1.00 87.94 202 LYS A O 1
ATOM 1595 N N . HIS A 1 203 ? -9.361 -5.483 -10.685 1.00 86.56 203 HIS A N 1
ATOM 1596 C CA . HIS A 1 203 ? -9.122 -4.154 -11.254 1.00 86.56 203 HIS A CA 1
ATOM 1597 C C . HIS A 1 203 ? -8.669 -4.236 -12.720 1.00 86.56 203 HIS A C 1
ATOM 1599 O O . HIS A 1 203 ? -9.197 -3.541 -13.581 1.00 86.56 203 HIS A O 1
ATOM 1605 N N . CYS A 1 204 ? -7.739 -5.140 -13.028 1.00 85.31 204 CYS A N 1
ATOM 1606 C CA . CYS A 1 204 ? -7.196 -5.312 -14.373 1.00 85.31 204 CYS A CA 1
ATOM 1607 C C . CYS A 1 204 ? -8.004 -6.274 -15.264 1.00 85.31 204 CYS A C 1
ATOM 1609 O O . CYS A 1 204 ? -7.543 -6.584 -16.362 1.00 85.31 204 CYS A O 1
ATOM 1611 N N . LYS A 1 205 ? -9.161 -6.782 -14.807 1.00 85.81 205 LYS A N 1
ATOM 1612 C CA . LYS A 1 205 ? -10.015 -7.750 -15.529 1.00 85.81 205 LYS A CA 1
ATOM 1613 C C . LYS A 1 205 ? -9.234 -8.954 -16.085 1.00 85.81 205 LYS A C 1
ATOM 1615 O O . LYS A 1 205 ? -9.368 -9.317 -17.253 1.00 85.81 205 LYS A O 1
ATOM 1620 N N . LYS A 1 206 ? -8.385 -9.559 -15.253 1.00 83.94 206 LYS A N 1
ATOM 1621 C CA . LYS A 1 206 ? -7.517 -10.684 -15.629 1.00 83.94 206 LYS A CA 1
ATOM 1622 C C . LYS A 1 206 ? -7.605 -11.785 -14.584 1.00 83.94 206 LYS A C 1
ATOM 1624 O O . LYS A 1 206 ? -7.616 -11.482 -13.400 1.00 83.94 206 LYS A O 1
ATOM 1629 N N . ASP A 1 207 ? -7.580 -13.045 -15.017 1.00 79.31 207 ASP A N 1
ATOM 1630 C CA . ASP A 1 207 ? -7.774 -14.204 -14.130 1.00 79.31 207 ASP A CA 1
ATOM 1631 C C . ASP A 1 207 ? -6.764 -14.272 -12.978 1.00 79.31 207 ASP A C 1
ATOM 1633 O O . ASP A 1 207 ? -7.074 -14.745 -11.886 1.00 79.31 207 ASP A O 1
ATOM 1637 N N . SER A 1 208 ? -5.529 -13.816 -13.209 1.00 86.44 208 SER A N 1
ATOM 1638 C CA . SER A 1 208 ? -4.499 -13.802 -12.175 1.00 86.44 208 SER A CA 1
ATOM 1639 C C . SER A 1 208 ? -3.351 -12.848 -12.502 1.00 86.44 208 SER A C 1
ATOM 1641 O O . SER A 1 208 ? -2.797 -12.849 -13.609 1.00 86.44 208 SER A O 1
ATOM 1643 N N . ILE A 1 209 ? -2.950 -12.070 -11.496 1.00 90.44 209 ILE A N 1
ATOM 1644 C CA . ILE A 1 209 ? -1.740 -11.244 -11.493 1.00 90.44 209 ILE A CA 1
ATOM 1645 C C . ILE A 1 209 ? -0.797 -11.772 -10.414 1.00 90.44 209 ILE A C 1
ATOM 1647 O O . ILE A 1 209 ? -0.971 -11.491 -9.237 1.00 90.44 209 ILE A O 1
ATOM 1651 N N . LYS A 1 210 ? 0.197 -12.569 -10.824 1.00 89.75 210 LYS A N 1
ATOM 1652 C CA . LYS A 1 210 ? 1.116 -13.258 -9.896 1.00 89.75 210 LYS A CA 1
ATOM 1653 C C . LYS A 1 210 ? 2.454 -12.552 -9.691 1.00 89.75 210 LYS A C 1
ATOM 1655 O O . LYS A 1 210 ? 3.215 -12.940 -8.817 1.00 89.75 210 LYS A O 1
ATOM 1660 N N . ASN A 1 211 ? 2.793 -11.599 -10.556 1.00 90.44 211 ASN A N 1
ATOM 1661 C CA . ASN A 1 211 ? 4.079 -10.906 -10.539 1.00 90.44 211 ASN A CA 1
ATOM 1662 C C . ASN A 1 211 ? 4.005 -9.588 -11.319 1.00 90.44 211 ASN A C 1
ATOM 1664 O O . ASN A 1 211 ? 3.042 -9.337 -12.052 1.00 90.44 211 ASN A O 1
ATOM 1668 N N . LEU A 1 212 ? 5.056 -8.774 -11.189 1.00 91.19 212 LEU A N 1
ATOM 1669 C CA . LEU A 1 212 ? 5.162 -7.470 -11.843 1.00 91.19 212 LEU A CA 1
ATOM 1670 C C . LEU A 1 212 ? 5.009 -7.552 -13.370 1.00 91.19 212 LEU A C 1
ATOM 1672 O O . LEU A 1 212 ? 4.292 -6.744 -13.952 1.00 91.19 212 LEU A O 1
ATOM 1676 N N . LYS A 1 213 ? 5.602 -8.557 -14.027 1.00 91.69 213 LYS A N 1
ATOM 1677 C CA . LYS A 1 213 ? 5.473 -8.741 -15.485 1.00 91.69 213 LYS A CA 1
ATOM 1678 C C . LYS A 1 213 ? 4.016 -8.957 -15.900 1.00 91.69 213 LYS A C 1
ATOM 1680 O O . LYS A 1 213 ? 3.529 -8.343 -16.846 1.00 91.69 213 LYS A O 1
ATOM 1685 N N . ALA A 1 214 ? 3.298 -9.816 -15.179 1.00 90.56 214 ALA A N 1
ATOM 1686 C CA . ALA A 1 214 ? 1.894 -10.097 -15.443 1.00 90.56 214 ALA A CA 1
ATOM 1687 C C . ALA A 1 214 ? 1.001 -8.867 -15.227 1.00 90.56 214 ALA A C 1
ATOM 1689 O O . ALA A 1 214 ? 0.010 -8.740 -15.952 1.00 90.56 214 ALA A O 1
ATOM 1690 N N . LEU A 1 215 ? 1.353 -8.007 -14.263 1.00 91.50 215 LEU A N 1
ATOM 1691 C CA . LEU A 1 215 ? 0.676 -6.742 -13.985 1.00 91.50 215 LEU A CA 1
ATOM 1692 C C . LEU A 1 215 ? 0.918 -5.714 -15.094 1.00 91.50 215 LEU A C 1
ATOM 1694 O O . LEU A 1 215 ? -0.047 -5.190 -15.635 1.00 91.50 215 LEU A O 1
ATOM 1698 N N . VAL A 1 216 ? 2.176 -5.486 -15.486 1.00 91.25 216 VAL A N 1
ATOM 1699 C CA . VAL A 1 216 ? 2.553 -4.565 -16.578 1.00 91.25 216 VAL A CA 1
ATOM 1700 C C . VAL A 1 216 ? 1.793 -4.904 -17.857 1.00 91.25 216 VAL A C 1
ATOM 1702 O O . VAL A 1 216 ? 1.081 -4.057 -18.386 1.00 91.25 216 VAL A O 1
ATOM 1705 N N . ILE A 1 217 ? 1.816 -6.175 -18.274 1.00 89.62 217 ILE A N 1
ATOM 1706 C CA . ILE A 1 217 ? 1.078 -6.640 -19.459 1.00 89.62 217 ILE A CA 1
ATOM 1707 C C . ILE A 1 217 ? -0.433 -6.397 -19.320 1.00 89.62 217 ILE A C 1
ATOM 1709 O O . ILE A 1 217 ? -1.114 -6.144 -20.313 1.00 89.62 217 ILE A O 1
ATOM 1713 N N . ALA A 1 218 ? -0.989 -6.541 -18.113 1.00 89.25 218 ALA A N 1
ATOM 1714 C CA . ALA A 1 218 ? -2.413 -6.317 -17.888 1.00 89.25 218 ALA A CA 1
ATOM 1715 C C . ALA A 1 218 ? -2.766 -4.829 -18.019 1.00 89.25 218 ALA A C 1
ATOM 1717 O O . ALA A 1 218 ? -3.698 -4.500 -18.747 1.00 89.25 218 ALA A O 1
ATOM 1718 N N . CYS A 1 219 ? -1.985 -3.941 -17.398 1.00 87.81 219 CYS A N 1
ATOM 1719 C CA . CYS A 1 219 ? -2.175 -2.496 -17.501 1.00 87.81 219 CYS A CA 1
ATOM 1720 C C . CYS A 1 219 ? -2.007 -2.004 -18.945 1.00 87.81 219 CYS A C 1
ATOM 1722 O O . CYS A 1 219 ? -2.879 -1.308 -19.449 1.00 87.81 219 CYS A O 1
ATOM 1724 N N . GLU A 1 220 ? -0.965 -2.438 -19.661 1.00 86.12 220 GLU A N 1
ATOM 1725 C CA . GLU A 1 220 ? -0.755 -2.071 -21.070 1.00 86.12 220 GLU A CA 1
ATOM 1726 C C . GLU A 1 220 ? -1.927 -2.479 -21.972 1.00 86.12 220 GLU A C 1
ATOM 1728 O O . GLU A 1 220 ? -2.325 -1.725 -22.860 1.00 86.12 220 GLU A O 1
ATOM 1733 N N . LYS A 1 221 ? -2.495 -3.674 -21.758 1.00 83.06 221 LYS A N 1
ATOM 1734 C CA . LYS A 1 221 ? -3.667 -4.138 -22.513 1.00 83.06 221 LYS A CA 1
ATOM 1735 C C . LYS A 1 221 ? -4.908 -3.317 -22.189 1.00 83.06 221 LYS A C 1
ATOM 1737 O O . LYS A 1 221 ? -5.609 -2.930 -23.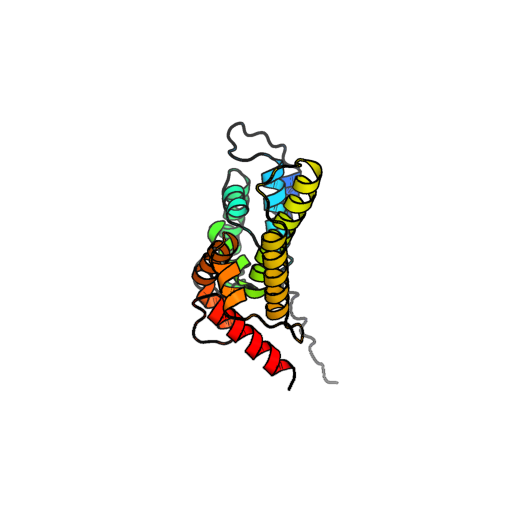119 1.00 83.06 221 LYS A O 1
ATOM 1742 N N . SER A 1 222 ? -5.157 -3.045 -20.910 1.00 79.69 222 SER A N 1
ATOM 1743 C CA . SER A 1 222 ? -6.278 -2.207 -20.485 1.00 79.69 222 SER A CA 1
ATOM 1744 C C . SER A 1 222 ? -6.180 -0.810 -21.093 1.00 79.69 222 SER A C 1
ATOM 1746 O O . SER A 1 222 ? -7.151 -0.340 -21.669 1.00 79.69 222 SER A O 1
ATOM 1748 N N . ASN A 1 223 ? -4.997 -0.191 -21.078 1.00 75.00 223 ASN A N 1
ATOM 1749 C CA . ASN A 1 223 ? -4.786 1.150 -21.631 1.00 75.00 223 ASN A CA 1
ATOM 1750 C C . ASN A 1 223 ? -5.032 1.200 -23.148 1.00 75.00 223 ASN A C 1
ATOM 1752 O O . ASN A 1 223 ? -5.664 2.128 -23.640 1.00 75.00 223 ASN A O 1
ATOM 1756 N N . LYS A 1 224 ? -4.625 0.162 -23.892 1.00 66.38 224 LYS A N 1
ATOM 1757 C CA . LYS A 1 224 ? -4.889 0.054 -25.341 1.00 66.38 224 LYS A CA 1
ATOM 1758 C C . LYS A 1 224 ? -6.369 -0.145 -25.688 1.00 66.38 224 LYS A C 1
ATOM 1760 O O . LYS A 1 224 ? -6.765 0.169 -26.804 1.00 66.38 224 LYS A O 1
ATOM 1765 N N . GLN A 1 225 ? -7.177 -0.677 -24.770 1.00 58.66 225 GLN A N 1
ATOM 1766 C CA . GLN A 1 225 ? -8.618 -0.867 -24.977 1.00 58.66 225 GLN A CA 1
ATOM 1767 C C . GLN A 1 225 ? -9.438 0.417 -24.788 1.00 58.66 225 GLN A C 1
ATOM 1769 O O . GLN A 1 225 ? -10.577 0.446 -25.229 1.00 58.66 225 GLN A O 1
ATOM 1774 N N . PHE A 1 226 ? -8.883 1.460 -24.164 1.00 53.16 226 PHE A N 1
ATOM 1775 C CA . PHE A 1 226 ? -9.552 2.760 -24.007 1.00 53.16 226 PHE A CA 1
ATOM 1776 C C . PHE A 1 226 ? -9.271 3.744 -25.157 1.00 53.16 226 PHE A C 1
ATOM 1778 O O . PHE A 1 226 ? -9.857 4.822 -25.182 1.00 53.16 226 PHE A O 1
ATOM 1785 N N . ILE A 1 227 ? -8.375 3.390 -26.086 1.00 48.88 227 ILE A N 1
ATOM 1786 C CA . ILE A 1 227 ? -7.933 4.250 -27.201 1.00 48.88 227 ILE A CA 1
ATOM 1787 C C . ILE A 1 227 ? -8.593 3.848 -28.543 1.00 48.88 227 ILE A C 1
ATOM 1789 O O . ILE A 1 227 ? -8.523 4.607 -29.506 1.00 48.88 227 ILE A O 1
ATOM 1793 N N . ASN A 1 228 ? -9.276 2.697 -28.604 1.00 37.31 228 ASN A N 1
ATOM 1794 C CA . ASN A 1 228 ? -10.074 2.251 -29.759 1.00 37.31 228 ASN A CA 1
ATOM 1795 C C . ASN A 1 228 ? -11.569 2.316 -29.449 1.00 37.31 228 ASN A C 1
ATOM 1797 O O . ASN A 1 228 ? -12.345 2.526 -30.406 1.00 37.31 228 ASN A O 1
#

Radius of gyration: 21.29 Å; Cα contacts (8 Å, |Δi|>4): 190; chains: 1; bounding box: 85×32×59 Å

Solvent-accessible surface area (backbone atoms only — not comparable to full-atom values): 13216 Å² total; per-residue (Å²): 141,79,89,75,84,81,74,74,72,75,81,77,71,61,90,52,54,68,54,44,53,57,59,58,55,53,78,75,54,79,91,75,70,98,80,65,97,65,54,70,66,58,47,54,50,33,51,53,38,49,48,41,23,73,78,32,52,42,45,62,75,52,75,65,39,49,55,51,47,64,38,74,69,57,25,52,57,52,27,53,53,26,59,77,40,30,72,59,48,22,62,73,71,71,43,94,59,82,43,52,46,62,70,51,49,52,53,55,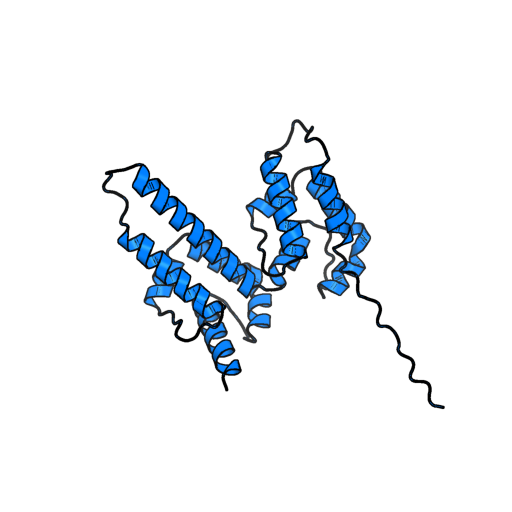49,52,48,70,30,44,65,48,26,50,40,44,55,50,50,55,51,47,50,55,50,50,55,48,51,56,52,44,72,74,71,55,100,59,95,79,74,61,65,68,63,56,50,53,50,47,54,43,51,52,29,51,43,27,32,75,72,52,43,85,89,39,69,77,52,76,69,47,52,48,62,43,54,78,34,75,66,22,53,52,49,46,53,48,34,65,75,42,24,70,48,44,12,61,73,54,74,40,99,71,31,84,42,68,69,52,42,52,57,34,39,53,52,56,47,58,64,76,78,112

Sequence (228 aa):
MSQSDDALQPLCVHPLEKLIGKLSTYKDIPDKDAYEQFIAQDKLNAVDRLIRSIRNKSALIDGQDCAILNDGLIKLMIEDYLRENQPELQAYFQCSQAIDKVDQLINQLNQLDPVAKLIAILEQHQEKIAKRLESNCALYHSHVFKPSAANKKLEVIQRLIGVFRGHDGAAVDDGDLKIVSQSSIGKQIDNFIVTYQSSLSKHCKKDSIKNLKALVIACEKSNKQFIN

Foldseek 3Di:
DDDDPPPPDPPPDQLCVVVLVLLVCVLVDPPDDPDWPDDPVLLNVLSVLVSCLSVPLLRARDPSSLVSCCDDPNFVSVLVSQVVCQVVVCVNLVHPDTDRGSVSSNLSSCLSCVLSNLLVLLVVVLVVLVVVVVVDVVPDPDDDDDVVLSVLLSVLSVLLSCLSVLPPPSDHDPVSLVSCCVDPSVVVQQVSCVSNFVSLCVVLVHPTDNHPVSSSVSSNVVSVVVVD

pLDDT: mean 81.42, std 15.94, range [33.66, 96.06]

Secondary structure (DSSP, 8-state):
--------------TTHHHHHHHHHHTTS----TT-SS-HHHHHHHHHHHHHHHH-TT----HHHHHHHTSHHHHHHHHHHHHHTHHHHHHHHT-SS---SHHHHHHHHHHSSHHHHHHHHHHHHHHHHHHHHHHHHHH---TT--HHHHHHHHHHHHHHHHHHHT-TT----HHHHHHHHTSHHHHHHHHHHHHTHHHHHHHTT-S---SHHHHHHHHHHHHHHT--

Mean predicted aligned error: 9.42 Å